Protein AF-0000000085128636 (afdb_homodimer)

Foldseek 3Di:
DDPVPPPLQQDQEQFWKWKFWPFKIKTWHHYNVQKIWIWMQGNVRDIDTDIWRWDWDDPDSFKIWIWTAGPQRWIKTWIGGNVVQKIWIKIKHAACVDPPVRMDIDITMIGMDTD/DDPVPPPLQQDQEQFWKWKFWPFKIKTWHHYNVQKIWIWMQGNVRDIDTDIWRWDWDDPDSFKIWIWTAGPQRWIKTWIGGNVVQKIWIKIKHAACVDPPVRMDIDITMIGMDTD

Structure (mmCIF, N/CA/C/O backbone):
data_AF-0000000085128636-model_v1
#
loop_
_entity.id
_entity.type
_entity.pdbx_description
1 polymer 'MoaF-like domain-containing protein'
#
loop_
_atom_site.group_PDB
_atom_site.id
_atom_site.type_symbol
_atom_site.label_atom_id
_atom_site.label_alt_id
_atom_site.label_comp_id
_atom_site.label_asym_id
_atom_site.label_entity_id
_atom_site.label_seq_id
_atom_site.pdbx_PDB_ins_code
_atom_site.Cartn_x
_atom_site.Cartn_y
_atom_site.Cartn_z
_atom_site.occupancy
_atom_site.B_iso_or_equiv
_atom_site.auth_seq_id
_atom_site.auth_comp_id
_atom_site.auth_asym_id
_atom_site.auth_atom_id
_atom_site.pdbx_PDB_model_num
ATOM 1 N N . MET A 1 1 ? -27.938 22.531 -11.375 1 31.88 1 MET A N 1
ATOM 2 C CA . MET A 1 1 ? -26.656 22.203 -10.758 1 31.88 1 MET A CA 1
ATOM 3 C C . MET A 1 1 ? -26.141 20.844 -11.242 1 31.88 1 MET A C 1
ATOM 5 O O . 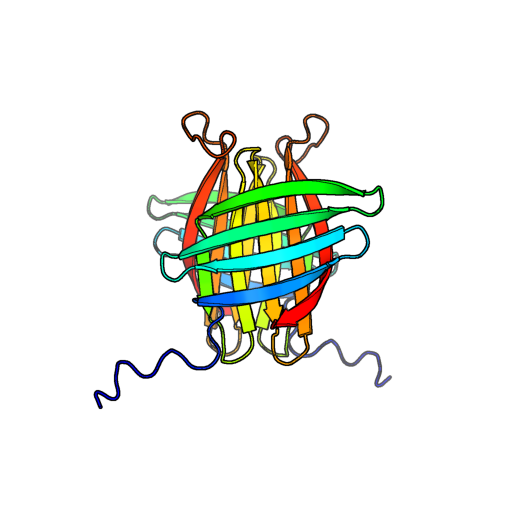MET A 1 1 ? -26.859 19.844 -11.141 1 31.88 1 MET A O 1
ATOM 9 N N . SER A 1 2 ? -25.219 20.812 -12.273 1 36.41 2 SER A N 1
ATOM 10 C CA . SER A 1 2 ? -24.984 19.625 -13.094 1 36.41 2 SER A CA 1
ATOM 11 C C . SER A 1 2 ? -24.703 18.406 -12.234 1 36.41 2 SER A C 1
ATOM 13 O O . SER A 1 2 ? -24.109 18.516 -11.164 1 36.41 2 SER A O 1
ATOM 15 N N . MET A 1 3 ? -25.453 17.312 -12.305 1 39.44 3 MET A N 1
ATOM 16 C CA . MET A 1 3 ? -25.391 16.047 -11.578 1 39.44 3 MET A CA 1
ATOM 17 C C . MET A 1 3 ? -23.969 15.508 -11.562 1 39.44 3 MET A C 1
ATOM 19 O O . MET A 1 3 ? -23.656 14.578 -10.812 1 39.44 3 MET A O 1
ATOM 23 N N . LEU A 1 4 ? -23.25 15.688 -12.641 1 39.41 4 LEU A N 1
ATOM 24 C CA . LEU A 1 4 ? -21.875 15.242 -12.805 1 39.41 4 LEU A CA 1
ATOM 25 C C . LEU A 1 4 ? -20.984 15.781 -11.688 1 39.41 4 LEU A C 1
ATOM 27 O O . LEU A 1 4 ? -20.031 15.125 -11.273 1 39.41 4 LEU A O 1
ATOM 31 N N . SER A 1 5 ? -20.984 17.109 -11.492 1 38 5 SER A N 1
ATOM 32 C CA . SER A 1 5 ? -20.219 17.859 -10.508 1 38 5 SER A CA 1
ATOM 33 C C . SER A 1 5 ? -20.438 17.297 -9.102 1 38 5 SER A C 1
ATOM 35 O O . SER A 1 5 ? -19.953 17.875 -8.125 1 38 5 SER A O 1
ATOM 37 N N . MET A 1 6 ? -21.641 16.656 -8.938 1 40.66 6 MET A N 1
ATOM 38 C CA . MET A 1 6 ? -21.672 16.344 -7.512 1 40.66 6 MET A CA 1
ATOM 39 C C . MET A 1 6 ? -20.375 15.703 -7.059 1 40.66 6 MET A C 1
ATOM 41 O O . MET A 1 6 ? -19.938 14.703 -7.641 1 40.66 6 MET A O 1
ATOM 45 N N . GLN A 1 7 ? -19.344 16.469 -6.633 1 43.78 7 GLN A N 1
ATOM 46 C CA . GLN A 1 7 ? -18.125 16.234 -5.871 1 43.78 7 GLN A CA 1
ATOM 47 C C . GLN A 1 7 ? -18.141 14.883 -5.172 1 43.78 7 GLN A C 1
ATOM 49 O O . GLN A 1 7 ? -19.141 14.523 -4.543 1 43.78 7 GLN A O 1
ATOM 54 N N . TYR A 1 8 ? -17.344 13.898 -5.777 1 52.12 8 TYR A N 1
ATOM 55 C CA . TYR A 1 8 ? -17.109 12.586 -5.195 1 52.12 8 TYR A CA 1
ATOM 56 C C . TYR A 1 8 ? -17.281 12.625 -3.68 1 52.12 8 TYR A C 1
ATOM 58 O O . TYR A 1 8 ? -16.391 13.094 -2.965 1 52.12 8 TYR A O 1
ATOM 66 N N . ALA A 1 9 ? -18.516 12.602 -3.275 1 68.38 9 ALA A N 1
ATOM 67 C CA . ALA A 1 9 ? -18.844 12.43 -1.865 1 68.38 9 ALA A CA 1
ATOM 68 C C . ALA A 1 9 ? -17.953 11.391 -1.206 1 68.38 9 ALA A C 1
ATOM 70 O O . ALA A 1 9 ? -17.531 10.43 -1.849 1 68.38 9 ALA A O 1
ATOM 71 N N . GLY A 1 10 ? -17.281 11.945 -0.306 1 86.62 10 GLY A N 1
ATOM 72 C CA . GLY A 1 10 ? -16.484 11.086 0.556 1 86.62 10 GLY A CA 1
ATOM 73 C C . GLY A 1 10 ? -15.016 11.055 0.183 1 86.62 10 GLY A C 1
ATOM 74 O O . GLY A 1 10 ? -14.25 10.234 0.691 1 86.62 10 GLY A O 1
ATOM 75 N N . THR A 1 11 ? -14.664 11.914 -0.857 1 92.56 11 THR A N 1
ATOM 76 C CA . THR A 1 11 ? -13.266 11.922 -1.256 1 92.56 11 THR A CA 1
ATOM 77 C C . THR A 1 11 ? -12.406 12.586 -0.182 1 92.56 11 THR A C 1
ATOM 79 O O . THR A 1 11 ? -12.898 13.383 0.614 1 92.56 11 THR A O 1
ATOM 82 N N . LEU A 1 12 ? -11.133 12.242 -0.215 1 97.5 12 LEU A N 1
ATOM 83 C CA . LEU A 1 12 ? -10.188 12.914 0.669 1 97.5 12 LEU A CA 1
ATOM 84 C C . LEU A 1 12 ? -9.688 14.211 0.043 1 97.5 12 LEU A C 1
ATOM 86 O O . LEU A 1 12 ? -9.172 15.086 0.744 1 97.5 12 LEU A O 1
ATOM 90 N N . ILE A 1 13 ? -9.766 14.336 -1.306 1 96.88 13 ILE A N 1
ATOM 91 C CA . ILE A 1 13 ? -9.164 15.438 -2.051 1 96.88 13 ILE A CA 1
ATOM 92 C C . ILE A 1 13 ? -9.852 16.75 -1.678 1 96.88 13 ILE A C 1
ATOM 94 O O . ILE A 1 13 ? -11.086 16.828 -1.642 1 96.88 13 ILE A O 1
ATOM 98 N N . GLY A 1 14 ? -9.016 17.719 -1.443 1 96.62 14 GLY A N 1
ATOM 99 C CA . GLY A 1 14 ? -9.531 19.031 -1.054 1 96.62 14 GLY A CA 1
ATOM 100 C C . GLY A 1 14 ? -9.773 19.156 0.439 1 96.62 14 GLY A C 1
ATOM 101 O O . GLY A 1 14 ? -10.234 20.188 0.913 1 96.62 14 GLY A O 1
ATOM 102 N N . ARG A 1 15 ? -9.43 18.094 1.284 1 97.44 15 ARG A N 1
ATOM 103 C CA . ARG A 1 15 ? -9.734 18.078 2.713 1 97.44 15 ARG A CA 1
ATOM 104 C C . ARG A 1 15 ? -8.453 18.047 3.541 1 97.44 15 ARG A C 1
ATOM 106 O O . ARG A 1 15 ? -7.352 17.922 2.992 1 97.44 15 ARG A O 1
ATOM 113 N N . GLU A 1 16 ? -8.648 18.312 4.777 1 98.38 16 GLU A N 1
ATOM 114 C CA . GLU A 1 16 ? -7.574 18.219 5.766 1 98.38 16 GLU A CA 1
ATOM 115 C C . GLU A 1 16 ? -7.906 17.219 6.859 1 98.38 16 GLU A C 1
ATOM 117 O O . GLU A 1 16 ? -9.078 17 7.18 1 98.38 16 GLU A O 1
ATOM 122 N N . ALA A 1 17 ? -6.855 16.641 7.395 1 98.81 17 ALA A N 1
ATOM 123 C CA . ALA A 1 17 ? -7.062 15.633 8.43 1 98.81 17 ALA A CA 1
ATOM 124 C C . ALA A 1 17 ? -5.859 15.555 9.367 1 98.81 17 ALA A C 1
ATOM 126 O O . ALA A 1 17 ? -4.824 16.172 9.109 1 98.81 17 ALA A O 1
ATOM 127 N N . VAL A 1 18 ? -6.082 14.906 10.43 1 98.88 18 VAL A N 1
ATOM 128 C CA . VAL A 1 18 ? -5.031 14.547 11.375 1 98.88 18 VAL A CA 1
ATOM 129 C C . VAL A 1 18 ? -4.961 13.023 11.516 1 98.88 18 VAL A C 1
ATOM 131 O O . VAL A 1 18 ? -5.996 12.359 11.586 1 98.88 18 VAL A O 1
ATOM 134 N N . ILE A 1 19 ? -3.762 12.516 11.484 1 98.94 19 ILE A N 1
ATOM 135 C CA . ILE A 1 19 ? -3.529 11.102 11.742 1 98.94 19 ILE A CA 1
ATOM 136 C C . ILE A 1 19 ? -2.643 10.93 12.969 1 98.94 19 ILE A C 1
ATOM 138 O O . ILE A 1 19 ? -1.525 11.453 13.016 1 98.94 19 ILE A O 1
ATOM 142 N N . ASP A 1 20 ? -3.119 10.227 13.961 1 98.88 20 ASP A N 1
ATOM 143 C CA . ASP A 1 20 ? -2.342 9.883 15.148 1 98.88 20 ASP A CA 1
ATOM 144 C C . ASP A 1 20 ? -1.742 8.484 15.016 1 98.88 20 ASP A C 1
ATOM 146 O O . ASP A 1 20 ? -2.467 7.484 15.039 1 98.88 20 ASP A O 1
ATOM 150 N N . PHE A 1 21 ? -0.452 8.406 14.836 1 98.44 21 PHE A N 1
ATOM 151 C CA . PHE A 1 21 ? 0.268 7.141 14.906 1 98.44 21 PHE A CA 1
ATOM 152 C C . PHE A 1 21 ? 0.816 6.91 16.312 1 98.44 21 PHE A C 1
ATOM 154 O O . PHE A 1 21 ? 0.806 7.816 17.141 1 98.44 21 PHE A O 1
ATOM 161 N N . PRO A 1 22 ? 1.278 5.664 16.609 1 96.75 22 PRO A N 1
ATOM 162 C CA . PRO A 1 22 ? 1.766 5.387 17.953 1 96.75 22 PRO A CA 1
ATOM 163 C C . PRO A 1 22 ? 2.891 6.328 18.375 1 96.75 22 PRO A C 1
ATOM 165 O O . PRO A 1 22 ? 2.918 6.785 19.531 1 96.75 22 PRO A O 1
ATOM 168 N N . ASP A 1 23 ? 3.727 6.758 17.438 1 96.75 23 ASP A N 1
ATOM 169 C CA . ASP A 1 23 ? 4.895 7.531 17.859 1 96.75 23 ASP A CA 1
ATOM 170 C C . ASP A 1 23 ? 4.945 8.875 17.141 1 96.75 23 ASP A C 1
ATOM 172 O O . ASP A 1 23 ? 6.004 9.5 17.047 1 96.75 23 ASP A O 1
ATOM 176 N N . SER A 1 24 ? 3.789 9.273 16.531 1 98.19 24 SER A N 1
ATOM 177 C CA . SER A 1 24 ? 3.805 10.555 15.828 1 98.19 24 SER A CA 1
ATOM 178 C C . SER A 1 24 ? 2.393 11.016 15.492 1 98.19 24 SER A C 1
ATOM 180 O O . SER A 1 24 ? 1.452 10.219 15.492 1 98.19 24 SER A O 1
ATOM 182 N N . LYS A 1 25 ? 2.324 12.297 15.305 1 98.75 25 LYS A N 1
ATOM 183 C CA . LYS A 1 25 ? 1.102 12.938 14.82 1 98.75 25 LYS A CA 1
ATOM 184 C C . LYS A 1 25 ? 1.344 13.664 13.5 1 98.75 25 LYS A C 1
ATOM 186 O O . LYS A 1 25 ? 2.314 14.414 13.375 1 98.75 25 LYS A O 1
ATOM 191 N N . ALA A 1 26 ? 0.437 13.398 12.555 1 98.81 26 ALA A N 1
ATOM 192 C CA . ALA A 1 26 ? 0.559 14.016 11.234 1 98.81 26 ALA A CA 1
ATOM 193 C C . ALA A 1 26 ? -0.653 14.891 10.93 1 98.81 26 ALA A C 1
ATOM 195 O O . ALA A 1 26 ? -1.791 14.414 10.945 1 98.81 26 ALA A O 1
ATOM 196 N N . ASP A 1 27 ? -0.451 16.156 10.656 1 98.88 27 ASP A N 1
ATOM 197 C CA . ASP A 1 27 ? -1.431 17.016 9.984 1 98.88 27 ASP A CA 1
ATOM 198 C C . ASP A 1 27 ? -1.265 16.938 8.469 1 98.88 27 ASP A C 1
ATOM 200 O O . ASP A 1 27 ? -0.169 17.156 7.945 1 98.88 27 ASP A O 1
ATOM 204 N N . VAL A 1 28 ? -2.354 16.609 7.828 1 98.88 28 VAL A N 1
ATOM 205 C CA . VAL A 1 28 ? -2.221 16.391 6.391 1 98.88 28 VAL A CA 1
ATOM 206 C C . VAL A 1 28 ? -3.266 17.219 5.645 1 98.88 28 VAL A C 1
ATOM 208 O O . VAL A 1 28 ? -4.387 17.391 6.129 1 98.88 28 VAL A O 1
ATOM 211 N N . ARG A 1 29 ? -2.891 17.719 4.527 1 98.81 29 ARG A N 1
ATOM 212 C CA . ARG A 1 29 ? -3.773 18.375 3.568 1 98.81 29 ARG A CA 1
ATOM 213 C C . ARG A 1 29 ? -3.674 17.719 2.195 1 98.81 29 ARG A C 1
ATOM 215 O O . ARG A 1 29 ? -2.586 17.625 1.622 1 98.81 29 ARG A O 1
ATOM 222 N N . TYR A 1 30 ? -4.828 17.266 1.763 1 98.56 30 TYR A N 1
ATOM 223 C CA . TYR A 1 30 ? -4.898 16.688 0.422 1 98.56 30 TYR A CA 1
ATOM 224 C C . TYR A 1 30 ? -5.359 17.734 -0.589 1 98.56 30 TYR A C 1
ATOM 226 O O . TYR A 1 30 ? -6.547 18.062 -0.647 1 98.56 30 TYR A O 1
ATOM 234 N N . THR A 1 31 ? -4.477 18.156 -1.476 1 98 31 THR A N 1
ATOM 235 C CA . THR A 1 31 ? -4.777 19.281 -2.34 1 98 31 THR A CA 1
ATOM 236 C C . THR A 1 31 ? -5.57 18.844 -3.564 1 98 31 THR A C 1
ATOM 238 O O . THR A 1 31 ? -5.484 17.672 -3.975 1 98 31 THR A O 1
ATOM 241 N N . PRO A 1 32 ? -6.309 19.734 -4.199 1 95.25 32 PRO A N 1
ATOM 242 C CA . PRO A 1 32 ? -7.043 19.391 -5.422 1 95.25 32 PRO A CA 1
ATOM 243 C C . PRO A 1 32 ? -6.125 18.984 -6.57 1 95.25 32 PRO A C 1
ATOM 245 O O . PRO A 1 32 ? -6.562 18.312 -7.508 1 95.25 32 PRO A O 1
ATOM 248 N N . GLN A 1 33 ? -4.852 19.359 -6.484 1 95.25 33 GLN A N 1
ATOM 249 C CA . GLN A 1 33 ? -3.902 19.078 -7.555 1 95.25 33 GLN A CA 1
ATOM 250 C C . GLN A 1 33 ? -3.258 17.703 -7.363 1 95.25 33 GLN A C 1
ATOM 252 O O . GLN A 1 33 ? -2.41 17.297 -8.164 1 95.25 33 GLN A O 1
ATOM 257 N N . GLY A 1 34 ? -3.666 16.969 -6.309 1 95.12 34 GLY A N 1
ATOM 258 C CA . GLY A 1 34 ? -3.193 15.602 -6.16 1 95.12 34 GLY A CA 1
ATOM 259 C C . GLY A 1 34 ? -1.963 15.484 -5.281 1 95.12 34 GLY A C 1
ATOM 260 O O . GLY A 1 34 ? -1.255 14.477 -5.324 1 95.12 34 GLY A O 1
ATOM 261 N N . GLN A 1 35 ? -1.75 16.562 -4.543 1 98 35 GLN A N 1
ATOM 262 C CA . GLN A 1 35 ? -0.628 16.531 -3.613 1 98 35 GLN A CA 1
ATOM 263 C C . GLN A 1 35 ? -1.109 16.312 -2.18 1 98 35 GLN A C 1
ATOM 265 O O . GLN A 1 35 ? -2.256 16.625 -1.852 1 98 35 GLN A O 1
ATOM 270 N N . MET A 1 36 ? -0.254 15.734 -1.367 1 98.62 36 MET A N 1
ATOM 271 C CA . MET A 1 36 ? -0.426 15.703 0.082 1 98.62 36 MET A CA 1
ATOM 272 C C . MET A 1 36 ? 0.656 16.531 0.775 1 98.62 36 MET A C 1
ATOM 274 O O . MET A 1 36 ? 1.844 16.219 0.661 1 98.62 36 MET A O 1
ATOM 278 N N . VAL A 1 37 ? 0.228 17.578 1.374 1 98.62 37 VAL A N 1
ATOM 279 C CA . VAL A 1 37 ? 1.109 18.375 2.223 1 98.62 37 VAL A CA 1
ATOM 280 C C . VAL A 1 37 ? 0.983 17.922 3.674 1 98.62 37 VAL A C 1
ATOM 282 O O . VAL A 1 37 ? -0.126 17.797 4.199 1 98.62 37 VAL A O 1
ATOM 285 N N . TRP A 1 38 ? 2.123 17.578 4.309 1 98.56 38 TRP A N 1
ATOM 286 C CA . TRP A 1 38 ? 2.018 17.016 5.645 1 98.56 38 TRP A CA 1
ATOM 287 C C . TRP A 1 38 ? 3 17.688 6.602 1 98.56 38 TRP A C 1
ATOM 289 O O . TRP A 1 38 ? 4.031 18.203 6.176 1 98.56 38 TRP A O 1
ATOM 299 N N . HIS A 1 39 ? 2.598 17.75 7.824 1 98.62 39 HIS A N 1
ATOM 300 C CA . HIS A 1 39 ? 3.346 18.203 8.992 1 98.62 39 HIS A CA 1
ATOM 301 C C . HIS A 1 39 ? 3.314 17.156 10.102 1 98.62 39 HIS A C 1
ATOM 303 O O . HIS A 1 39 ? 2.244 16.828 10.617 1 98.62 39 HIS A O 1
ATOM 309 N N . VAL A 1 40 ? 4.496 16.594 10.477 1 98.5 40 VAL A N 1
ATOM 310 C CA . VAL A 1 40 ? 4.555 15.516 11.453 1 98.5 40 VAL A CA 1
ATOM 311 C C . VAL A 1 40 ? 5.348 15.977 12.68 1 98.5 40 VAL A C 1
ATOM 313 O O . VAL A 1 40 ? 6.406 16.594 12.547 1 98.5 40 VAL A O 1
ATOM 316 N N . VAL A 1 41 ? 4.832 15.742 13.812 1 98.75 41 VAL A N 1
ATOM 317 C CA . VAL A 1 41 ? 5.539 15.859 15.086 1 98.75 41 VAL A CA 1
ATOM 318 C C . VAL A 1 41 ? 5.648 14.484 15.742 1 98.75 41 VAL A C 1
ATOM 320 O O . VAL A 1 41 ? 4.637 13.805 15.945 1 98.75 41 VAL A O 1
ATOM 323 N N . ASP A 1 42 ? 6.914 14.023 16.062 1 97.81 42 ASP A N 1
ATOM 324 C CA . ASP A 1 42 ? 7.035 12.703 16.672 1 97.81 42 ASP A CA 1
ATOM 325 C C . ASP A 1 42 ? 7.047 12.805 18.203 1 97.81 42 ASP A C 1
ATOM 327 O O . ASP A 1 42 ? 6.891 13.898 18.766 1 97.81 42 ASP A O 1
ATOM 331 N N . SER A 1 43 ? 7.16 11.641 18.859 1 96.94 43 SER A N 1
ATOM 332 C CA . SER A 1 43 ? 7.027 11.547 20.297 1 96.94 43 SER A CA 1
ATOM 333 C C . SER A 1 43 ? 8.156 12.281 21.016 1 96.94 43 SER A C 1
ATOM 335 O O . SER A 1 43 ? 8.0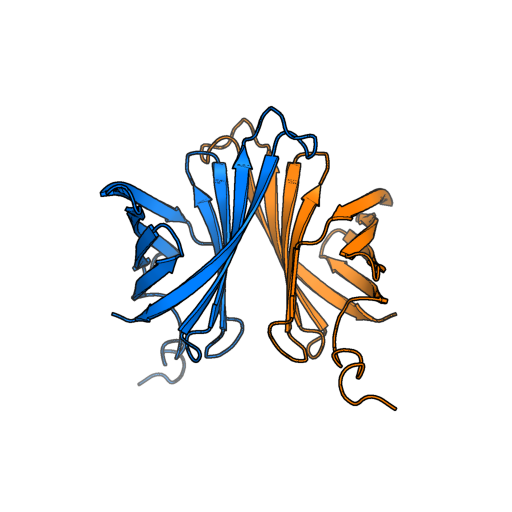39 12.625 22.188 1 96.94 43 SER A O 1
ATOM 337 N N . LEU A 1 44 ? 9.172 12.539 20.328 1 97.5 44 LEU A N 1
ATOM 338 C CA . LEU A 1 44 ? 10.297 13.258 20.891 1 97.5 44 LEU A CA 1
ATOM 339 C C . LEU A 1 44 ? 10.203 14.75 20.578 1 97.5 44 LEU A C 1
ATOM 341 O O . LEU A 1 44 ? 11.094 15.523 20.938 1 97.5 44 LEU A O 1
ATOM 345 N N . GLY A 1 45 ? 9.242 15.164 19.859 1 97.38 45 GLY A N 1
ATOM 346 C CA . GLY A 1 45 ? 9 16.562 19.547 1 97.38 45 GLY A CA 1
ATOM 347 C C . GLY A 1 45 ? 9.68 17 18.266 1 97.38 45 GLY A C 1
ATOM 348 O O . GLY A 1 45 ? 9.664 18.188 17.922 1 97.38 45 GLY A O 1
ATOM 349 N N . HIS A 1 46 ? 10.328 16.078 17.562 1 98 46 HIS A N 1
ATOM 350 C CA . HIS A 1 46 ? 10.93 16.422 16.281 1 98 46 HIS A CA 1
ATOM 351 C C . HIS A 1 46 ? 9.859 16.719 15.234 1 98 46 HIS A C 1
ATOM 353 O O . HIS A 1 46 ? 8.844 16.016 15.164 1 98 46 HIS A O 1
ATOM 359 N N . VAL A 1 47 ? 10.148 17.766 14.492 1 98.12 47 VAL A N 1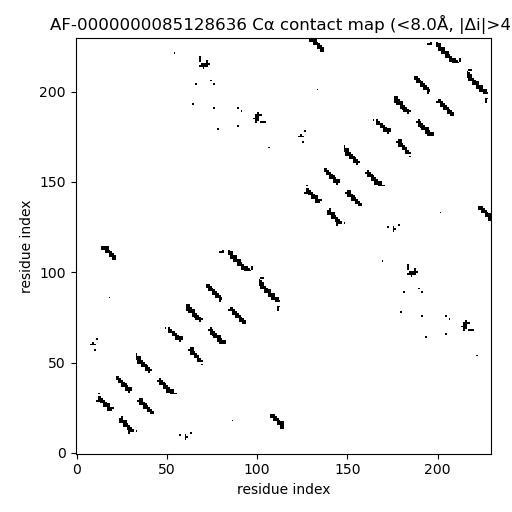
ATOM 360 C CA . VAL A 1 47 ? 9.188 18.219 13.492 1 98.12 47 VAL A CA 1
ATOM 361 C C . VAL A 1 47 ? 9.727 17.938 12.094 1 98.12 47 VAL A C 1
ATOM 363 O O . VAL A 1 47 ? 10.906 18.156 11.82 1 98.12 47 VAL A O 1
ATOM 366 N N . SER A 1 48 ? 8.867 17.422 11.211 1 97.19 48 SER A N 1
ATOM 367 C CA . SER A 1 48 ? 9.172 17.25 9.797 1 97.19 48 SER A CA 1
ATOM 368 C C . SER A 1 48 ? 7.988 17.656 8.922 1 97.19 48 SER A C 1
ATOM 370 O O . SER A 1 48 ? 6.836 17.562 9.352 1 97.19 48 SER A O 1
ATOM 372 N N . ASP A 1 49 ? 8.305 18.172 7.773 1 97.62 49 ASP A N 1
ATOM 373 C CA . ASP A 1 49 ? 7.297 18.562 6.789 1 97.62 49 ASP A CA 1
ATOM 374 C C . ASP A 1 49 ? 7.637 18 5.406 1 97.62 49 ASP A C 1
ATOM 376 O O . ASP A 1 49 ? 8.797 17.688 5.125 1 97.62 49 ASP A O 1
ATOM 380 N N . GLY A 1 50 ? 6.574 17.906 4.617 1 97.12 50 GLY A N 1
ATOM 381 C CA . GLY A 1 50 ? 6.809 17.484 3.244 1 97.12 50 GLY A CA 1
ATOM 382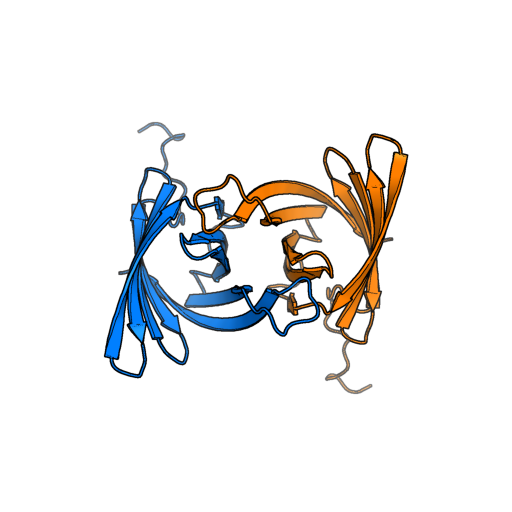 C C . GLY A 1 50 ? 5.605 17.688 2.344 1 97.12 50 GLY A C 1
ATOM 383 O O . GLY A 1 50 ? 4.551 18.141 2.797 1 97.12 50 GLY A O 1
ATOM 384 N N . CYS A 1 51 ? 5.812 17.547 1.13 1 98 51 CYS A N 1
ATOM 385 C CA . CYS A 1 51 ? 4.812 17.578 0.068 1 98 51 CYS A CA 1
ATOM 386 C C . CYS A 1 51 ? 5.086 16.5 -0.967 1 98 51 CYS A C 1
ATOM 388 O O . CYS A 1 51 ? 6.156 16.469 -1.573 1 98 51 CYS A O 1
ATOM 390 N N . GLU A 1 52 ? 4.074 15.648 -1.044 1 97.94 52 GLU A N 1
ATOM 391 C CA . GLU A 1 52 ? 4.285 14.5 -1.912 1 97.94 52 GLU A CA 1
ATOM 392 C C . GLU A 1 52 ? 3.209 14.414 -2.992 1 97.94 52 GLU A C 1
ATOM 394 O O . GLU A 1 52 ? 2.057 14.789 -2.758 1 97.94 52 GLU A O 1
ATOM 399 N N . ARG A 1 53 ? 3.635 13.945 -4.219 1 96.94 53 ARG A N 1
ATOM 400 C CA . ARG A 1 53 ? 2.629 13.508 -5.184 1 96.94 53 ARG A CA 1
ATOM 401 C C . ARG A 1 53 ? 1.925 12.242 -4.703 1 96.94 53 ARG A C 1
ATOM 403 O O . ARG A 1 53 ? 2.578 11.273 -4.312 1 96.94 53 ARG A O 1
ATOM 410 N N . LEU A 1 54 ? 0.625 12.281 -4.773 1 97.75 54 LEU A N 1
ATOM 411 C CA . LEU A 1 54 ? -0.182 11.203 -4.211 1 97.75 54 LEU A CA 1
ATOM 412 C C . LEU A 1 54 ? -0.694 10.281 -5.309 1 97.75 54 LEU A C 1
ATOM 414 O O . LEU A 1 54 ? -1.229 10.742 -6.32 1 97.75 54 LEU A O 1
ATOM 418 N N . SER A 1 55 ? -0.45 9.023 -5.219 1 98.19 55 SER A N 1
ATOM 419 C CA . SER A 1 55 ? -1.277 8.023 -5.887 1 98.19 55 SER A CA 1
ATOM 420 C C . SER A 1 55 ? -2.5 7.668 -5.043 1 98.19 55 SER A C 1
ATOM 422 O O . SER A 1 55 ? -2.373 7.047 -3.986 1 98.19 55 SER A O 1
ATOM 424 N N . TYR A 1 56 ? -3.629 8.094 -5.539 1 98.12 56 TYR A N 1
ATOM 425 C CA . TYR A 1 56 ? -4.84 8.039 -4.727 1 98.12 56 TYR A CA 1
ATOM 426 C C . TYR A 1 56 ? -5.945 7.281 -5.449 1 98.12 56 TYR A C 1
ATOM 428 O O . TYR A 1 56 ? -6.184 7.5 -6.641 1 98.12 56 TYR A O 1
ATOM 436 N N . LEU A 1 57 ? -6.586 6.336 -4.719 1 98.06 57 LEU A N 1
ATOM 437 C CA . LEU A 1 57 ? -7.773 5.641 -5.203 1 98.06 57 LEU A CA 1
ATOM 438 C C . LEU A 1 57 ? -8.852 5.598 -4.129 1 98.06 57 LEU A C 1
ATOM 440 O O . LEU A 1 57 ? -8.617 5.09 -3.029 1 98.06 57 LEU A O 1
ATOM 444 N N . GLN A 1 58 ? -10 6.152 -4.473 1 97.31 58 GLN A N 1
ATOM 445 C CA . GLN A 1 58 ? -11.172 5.945 -3.625 1 97.31 58 GLN A CA 1
ATOM 446 C C . GLN A 1 58 ? -11.781 4.566 -3.857 1 97.31 58 GLN A C 1
ATOM 448 O O . GLN A 1 58 ? -12.406 4.324 -4.895 1 97.31 58 GLN A O 1
ATOM 453 N N . VAL A 1 59 ? -11.641 3.703 -2.902 1 97.31 59 VAL A N 1
ATOM 454 C CA . VAL A 1 59 ? -12.062 2.312 -3.027 1 97.31 59 VAL A CA 1
ATOM 455 C C . VAL A 1 59 ? -13.57 2.207 -2.795 1 97.31 59 VAL A C 1
ATOM 457 O O . VAL A 1 59 ? -14.25 1.43 -3.465 1 97.31 59 VAL A O 1
ATOM 460 N N . SER A 1 60 ? -14.102 2.885 -1.854 1 95.25 60 SER A N 1
ATOM 461 C CA . SER A 1 60 ? -15.516 3.064 -1.546 1 95.25 60 SER A CA 1
ATOM 462 C C . SER A 1 60 ? -15.781 4.449 -0.964 1 95.25 60 SER A C 1
ATOM 464 O O . SER A 1 60 ? -14.891 5.297 -0.932 1 95.25 60 SER A O 1
ATOM 466 N N . ASP A 1 61 ? -16.984 4.648 -0.437 1 94.38 61 ASP A N 1
ATOM 467 C CA . ASP A 1 61 ? -17.344 5.957 0.1 1 94.38 61 ASP A CA 1
ATOM 468 C C . ASP A 1 61 ? -16.469 6.316 1.304 1 94.38 61 ASP A C 1
ATOM 470 O O . ASP A 1 61 ? -16.219 7.492 1.569 1 94.38 61 ASP A O 1
ATOM 474 N N . SER A 1 62 ? -16.016 5.23 2.008 1 96.81 62 SER A N 1
ATOM 475 C CA . SER A 1 62 ? -15.305 5.547 3.246 1 96.81 62 SER A CA 1
ATOM 476 C C . SER A 1 62 ? -13.883 4.992 3.229 1 96.81 62 SER A C 1
ATOM 478 O O . SER A 1 62 ? -13.086 5.285 4.121 1 96.81 62 SER A O 1
ATOM 480 N N . LEU A 1 63 ? -13.547 4.199 2.201 1 98.12 63 LEU A N 1
ATOM 481 C CA . LEU A 1 63 ? -12.25 3.535 2.18 1 98.12 63 LEU A CA 1
ATOM 482 C C . LEU A 1 63 ? -11.375 4.086 1.06 1 98.12 63 LEU A C 1
ATOM 484 O O . LEU A 1 63 ? -11.805 4.164 -0.093 1 98.12 63 LEU A O 1
ATOM 488 N N . HIS A 1 64 ? -10.117 4.457 1.403 1 98.75 64 HIS A N 1
ATOM 489 C CA . HIS A 1 64 ? -9.211 5.145 0.488 1 98.75 64 HIS A CA 1
ATOM 490 C C . HIS A 1 64 ? -7.824 4.508 0.497 1 98.75 64 HIS A C 1
ATOM 492 O O . HIS A 1 64 ? -7.277 4.219 1.563 1 98.75 64 HIS A O 1
ATOM 498 N N . PHE A 1 65 ? -7.312 4.254 -0.668 1 98.88 65 PHE A N 1
ATOM 499 C CA . PHE A 1 65 ? -5.965 3.719 -0.847 1 98.88 65 PHE A CA 1
ATOM 500 C C . PHE A 1 65 ? -5.02 4.797 -1.357 1 98.88 65 PHE A C 1
ATOM 502 O O . PHE A 1 65 ? -5.203 5.324 -2.457 1 98.88 65 PHE A O 1
ATOM 509 N N . LEU A 1 66 ? -4.023 5.152 -0.513 1 98.88 66 LEU A N 1
ATOM 510 C CA . LEU A 1 66 ? -3.076 6.223 -0.809 1 98.88 66 LEU A CA 1
ATOM 511 C C . LEU A 1 66 ? -1.645 5.695 -0.807 1 98.88 66 LEU A C 1
ATOM 513 O O . LEU A 1 66 ? -1.271 4.906 0.061 1 98.88 66 LEU A O 1
ATOM 517 N N . ASN A 1 67 ? -0.845 6.203 -1.699 1 98.94 67 ASN A N 1
ATOM 518 C CA . ASN A 1 67 ? 0.556 5.816 -1.822 1 98.94 67 ASN A CA 1
ATOM 519 C C . ASN A 1 67 ? 1.428 6.992 -2.248 1 98.94 67 ASN A C 1
ATOM 521 O O . ASN A 1 67 ? 1.023 7.797 -3.09 1 98.94 67 ASN A O 1
ATOM 525 N N . TRP A 1 68 ? 2.641 7.094 -1.676 1 98.62 68 TRP A N 1
ATOM 526 C CA . TRP A 1 68 ? 3.59 8.102 -2.135 1 98.62 68 TRP A CA 1
ATOM 527 C C . TRP A 1 68 ? 5.02 7.699 -1.79 1 98.62 68 TRP A C 1
ATOM 529 O O . TRP A 1 68 ? 5.238 6.785 -0.992 1 98.62 68 TRP A O 1
ATOM 539 N N . ILE A 1 69 ? 5.953 8.32 -2.484 1 98.31 69 ILE A N 1
ATOM 540 C CA . ILE A 1 69 ? 7.375 8.219 -2.184 1 98.31 69 ILE A CA 1
ATOM 541 C C . ILE A 1 69 ? 7.922 9.586 -1.793 1 98.31 69 ILE A C 1
ATOM 543 O O . ILE A 1 69 ? 7.711 10.57 -2.504 1 98.31 69 ILE A O 1
ATOM 547 N N . GLU A 1 70 ? 8.547 9.633 -0.673 1 97.19 70 GLU A N 1
ATOM 548 C CA . GLU A 1 70 ? 9.188 10.867 -0.228 1 97.19 70 GLU A CA 1
ATOM 549 C C . GLU A 1 70 ? 10.555 11.055 -0.889 1 97.19 70 GLU A C 1
ATOM 551 O O . GLU A 1 70 ? 11.086 10.125 -1.489 1 97.19 70 GLU A O 1
ATOM 556 N N . LYS A 1 71 ? 11.125 12.242 -0.703 1 94.5 71 LYS A N 1
ATOM 557 C CA . LYS A 1 71 ? 12.414 12.562 -1.312 1 94.5 71 LYS A CA 1
ATOM 558 C C . LYS A 1 71 ? 13.508 11.633 -0.803 1 94.5 71 LYS A C 1
ATOM 560 O O . LYS A 1 71 ? 14.477 11.352 -1.516 1 94.5 71 LYS A O 1
ATOM 565 N N . THR A 1 72 ? 13.352 11.094 0.341 1 94.19 72 THR A N 1
ATOM 566 C CA . THR A 1 72 ? 14.336 10.219 0.96 1 94.19 72 THR A CA 1
ATOM 567 C C . THR A 1 72 ? 14.211 8.789 0.427 1 94.19 72 THR A C 1
ATOM 569 O O . THR A 1 72 ? 15.023 7.926 0.75 1 94.19 72 THR A O 1
ATOM 572 N N . GLY A 1 73 ? 13.195 8.531 -0.304 1 96.62 73 GLY A N 1
ATOM 573 C CA . GLY A 1 73 ? 12.891 7.176 -0.736 1 96.62 73 GLY A CA 1
ATOM 574 C C . GLY A 1 73 ? 11.938 6.449 0.199 1 96.62 73 GLY A C 1
ATOM 575 O O . GLY A 1 73 ? 11.5 5.336 -0.095 1 96.62 73 GLY A O 1
ATOM 576 N N . PHE A 1 74 ? 11.688 7.094 1.351 1 97.44 74 PHE A N 1
ATOM 577 C CA . PHE A 1 74 ? 10.664 6.555 2.244 1 97.44 74 PHE A CA 1
ATOM 578 C C . PHE A 1 74 ? 9.328 6.418 1.524 1 97.44 74 PHE A C 1
ATOM 580 O O . PHE A 1 74 ? 8.828 7.387 0.948 1 97.44 74 PHE A O 1
ATOM 587 N N . THR A 1 75 ? 8.828 5.188 1.484 1 98.44 75 THR A N 1
ATOM 588 C CA . THR A 1 75 ? 7.617 4.906 0.72 1 98.44 75 THR A CA 1
ATOM 589 C C . THR A 1 75 ? 6.465 4.523 1.647 1 98.44 75 THR A C 1
ATOM 591 O O . THR A 1 75 ? 6.633 3.686 2.537 1 98.44 75 THR A O 1
ATOM 594 N N . VAL A 1 76 ? 5.316 5.172 1.439 1 98.75 76 VAL A N 1
ATOM 595 C CA . VAL A 1 76 ? 4.148 4.906 2.273 1 98.75 76 VAL A CA 1
ATOM 596 C C . VAL A 1 76 ? 3 4.387 1.409 1 98.75 76 VAL A C 1
ATOM 598 O O . VAL A 1 76 ? 2.701 4.957 0.357 1 98.75 76 VAL A O 1
ATOM 601 N N . SER A 1 77 ? 2.449 3.283 1.754 1 98.94 77 SER A N 1
ATOM 602 C CA . SER A 1 77 ? 1.154 2.807 1.28 1 98.94 77 SER A CA 1
ATOM 603 C C . SER A 1 77 ? 0.164 2.662 2.432 1 98.94 77 SER A C 1
ATOM 605 O O . SER A 1 77 ? 0.48 2.055 3.457 1 98.94 77 SER A O 1
ATOM 607 N N . GLN A 1 78 ? -1.038 3.23 2.291 1 98.94 78 GLN A N 1
ATOM 608 C CA . GLN A 1 78 ? -1.946 3.104 3.426 1 98.94 78 GLN A CA 1
ATOM 609 C C . GLN A 1 78 ? -3.4 3.053 2.965 1 98.94 78 GLN A C 1
ATOM 611 O O . GLN A 1 78 ? -3.738 3.578 1.901 1 98.94 78 GLN A O 1
ATOM 616 N N . VAL A 1 79 ? -4.195 2.432 3.719 1 98.94 79 VAL A N 1
ATOM 617 C CA . VAL A 1 79 ? -5.648 2.414 3.588 1 98.94 79 VAL A CA 1
ATOM 618 C C . VAL A 1 79 ? -6.277 3.199 4.734 1 98.94 79 VAL A C 1
ATOM 620 O O . VAL A 1 79 ? -5.988 2.941 5.906 1 98.94 79 VAL A O 1
ATOM 623 N N . ILE A 1 80 ? -7.031 4.207 4.363 1 98.88 80 ILE A N 1
ATOM 624 C CA . ILE A 1 80 ? -7.766 5.008 5.336 1 98.88 80 ILE A CA 1
ATOM 625 C C . ILE A 1 80 ? -9.25 4.648 5.281 1 98.88 80 ILE A C 1
ATOM 627 O O . ILE A 1 80 ? -9.852 4.633 4.207 1 98.88 80 ILE A O 1
ATOM 631 N N . ASP A 1 81 ? -9.836 4.289 6.387 1 98.56 81 ASP A N 1
ATOM 632 C CA . ASP A 1 81 ? -11.281 4.156 6.559 1 98.56 81 ASP A CA 1
ATOM 633 C C . ASP A 1 81 ? -11.852 5.355 7.305 1 98.56 81 ASP A C 1
ATOM 635 O O . ASP A 1 81 ? -11.727 5.453 8.531 1 98.56 81 ASP A O 1
ATOM 639 N N . THR A 1 82 ? -12.469 6.254 6.566 1 98.25 82 THR A N 1
ATOM 640 C CA . THR A 1 82 ? -12.93 7.492 7.18 1 98.25 82 THR A CA 1
ATOM 641 C C . THR A 1 82 ? -14.164 7.238 8.047 1 98.25 82 THR A C 1
ATOM 643 O O . THR A 1 82 ? -14.461 8.023 8.953 1 98.25 82 THR A O 1
ATOM 646 N N . ALA A 1 83 ? -14.898 6.176 7.789 1 97.19 83 ALA A N 1
ATOM 647 C CA . ALA A 1 83 ? -16.047 5.836 8.625 1 97.19 83 ALA A CA 1
ATOM 648 C C . ALA A 1 83 ? -15.602 5.312 9.984 1 97.19 83 ALA A C 1
ATOM 650 O O . ALA A 1 83 ? -16.203 5.648 11.016 1 97.19 83 ALA A O 1
ATOM 651 N N . GLN A 1 84 ? -14.57 4.543 10.016 1 97.88 84 GLN A N 1
ATOM 652 C CA . GLN A 1 84 ? -14.086 3.957 11.258 1 97.88 84 GLN A CA 1
ATOM 653 C C . GLN A 1 84 ? -13.016 4.84 11.898 1 97.88 84 GLN A C 1
ATOM 655 O O . GLN A 1 84 ? -12.656 4.645 13.062 1 97.88 84 GLN A O 1
ATOM 660 N N . GLY A 1 85 ? -12.492 5.781 11.156 1 98.56 85 GLY A N 1
ATOM 661 C CA . GLY A 1 85 ? -11.43 6.645 11.641 1 98.56 85 GLY A CA 1
ATOM 662 C C . GLY A 1 85 ? -10.117 5.914 11.844 1 98.56 85 GLY A C 1
ATOM 663 O O . GLY A 1 85 ? -9.445 6.102 12.867 1 98.56 85 GLY A O 1
ATOM 664 N N . THR A 1 86 ? -9.781 5.012 10.883 1 98.81 86 THR A N 1
ATOM 665 C CA . THR A 1 86 ? -8.57 4.223 11.07 1 98.81 86 THR A CA 1
ATOM 666 C C . THR A 1 86 ? -7.648 4.359 9.859 1 98.81 86 THR A C 1
ATOM 668 O O . THR A 1 86 ? -8.109 4.633 8.75 1 98.81 86 THR A O 1
ATOM 671 N N . VAL A 1 87 ? -6.367 4.246 10.078 1 98.88 87 VAL A N 1
ATOM 672 C CA . VAL A 1 87 ? -5.336 4.16 9.047 1 98.88 87 VAL A CA 1
ATOM 673 C C . VAL A 1 87 ? -4.504 2.896 9.258 1 98.88 87 VAL A C 1
ATOM 675 O O . VAL A 1 87 ? -4.066 2.609 10.367 1 98.88 87 VAL A O 1
ATOM 678 N N . GLN A 1 88 ? -4.363 2.076 8.266 1 98.75 88 GLN A N 1
ATOM 679 C CA . GLN A 1 88 ? -3.414 0.971 8.18 1 98.75 88 GLN A CA 1
ATOM 680 C C . GLN A 1 88 ? -2.312 1.269 7.168 1 98.75 88 GLN A C 1
ATOM 682 O O . GLN A 1 88 ? -2.58 1.381 5.973 1 98.75 88 GLN A O 1
ATOM 687 N N . ALA A 1 89 ? -1.083 1.396 7.664 1 98.88 89 ALA A N 1
ATOM 688 C CA . ALA A 1 89 ? -0.025 1.889 6.785 1 98.88 89 ALA A CA 1
ATOM 689 C C . ALA A 1 89 ? 1.131 0.896 6.707 1 98.88 89 ALA A C 1
ATOM 691 O O . ALA A 1 89 ? 1.507 0.291 7.715 1 98.88 89 ALA A O 1
ATOM 692 N N . PHE A 1 90 ? 1.652 0.683 5.531 1 98.94 90 PHE A N 1
ATOM 693 C CA . PHE A 1 90 ? 2.891 -0.034 5.25 1 98.94 90 PHE A CA 1
ATOM 694 C C . PHE A 1 90 ? 3.992 0.931 4.828 1 98.94 90 PHE A C 1
ATOM 696 O O . PHE A 1 90 ? 3.871 1.609 3.805 1 98.94 90 PHE A O 1
ATOM 703 N N . TRP A 1 91 ? 4.996 1.024 5.676 1 98.62 91 TRP A N 1
ATOM 704 C CA . TRP A 1 91 ? 6.16 1.854 5.387 1 98.62 91 TRP A CA 1
ATOM 705 C C . TRP A 1 91 ? 7.328 1.003 4.906 1 98.62 91 TRP A C 1
ATOM 707 O O . TRP A 1 91 ? 7.57 -0.085 5.434 1 98.62 91 TRP A O 1
ATOM 717 N N . SER A 1 92 ? 7.988 1.481 3.943 1 98.38 92 SER A N 1
ATOM 718 C CA . SER A 1 92 ? 9.242 0.873 3.51 1 98.38 92 SER A CA 1
ATOM 719 C C . SER A 1 92 ? 10.336 1.924 3.326 1 98.38 92 SER A C 1
ATOM 721 O O . SER A 1 92 ? 10.055 3.043 2.889 1 98.38 92 SER A O 1
ATOM 723 N N . PHE A 1 93 ? 11.57 1.545 3.66 1 97.94 93 PHE A N 1
ATOM 724 C CA . PHE A 1 93 ? 12.656 2.52 3.689 1 97.94 93 PHE A CA 1
ATOM 725 C C . PHE A 1 93 ? 14 1.838 3.48 1 97.94 93 PHE A C 1
ATOM 727 O O . PHE A 1 93 ? 14.117 0.621 3.645 1 97.94 93 PHE A O 1
ATOM 734 N N . ALA A 1 94 ? 14.977 2.686 3.102 1 96.62 94 ALA A N 1
ATOM 735 C CA . ALA A 1 94 ? 16.312 2.174 2.84 1 96.62 94 ALA A CA 1
ATOM 736 C C . ALA A 1 94 ? 16.953 1.61 4.109 1 96.62 94 ALA A C 1
ATOM 738 O O . ALA A 1 94 ? 16.875 2.232 5.172 1 96.62 94 ALA A O 1
ATOM 739 N N . ASP A 1 95 ? 17.438 0.436 3.975 1 97.25 95 ASP A N 1
ATOM 740 C CA . ASP A 1 95 ? 18.141 -0.277 5.035 1 97.25 95 ASP A CA 1
ATOM 741 C C . ASP A 1 95 ? 19.281 -1.126 4.469 1 97.25 95 ASP A C 1
ATOM 743 O O . ASP A 1 95 ? 19.078 -2.283 4.098 1 97.25 95 ASP A O 1
ATOM 747 N N . PRO A 1 96 ? 20.516 -0.598 4.508 1 93.62 96 PRO A N 1
ATOM 748 C CA . PRO A 1 96 ? 21.625 -1.308 3.881 1 93.62 96 PRO A CA 1
ATOM 749 C C . PRO A 1 96 ? 21.875 -2.68 4.504 1 93.62 96 PRO A C 1
ATOM 751 O O . PRO A 1 96 ? 22.453 -3.561 3.857 1 93.62 96 PRO A O 1
ATOM 754 N N . ALA A 1 97 ? 21.484 -2.951 5.664 1 94.25 97 ALA A N 1
ATOM 755 C CA . ALA A 1 97 ? 21.766 -4.195 6.375 1 94.25 97 ALA A CA 1
ATOM 756 C C . ALA A 1 97 ? 20.734 -5.266 6.043 1 94.25 97 ALA A C 1
ATOM 758 O O . ALA A 1 97 ? 20.922 -6.441 6.363 1 94.25 97 ALA A O 1
ATOM 759 N N . SER A 1 98 ? 19.641 -4.848 5.359 1 94 98 SER A N 1
ATOM 760 C CA . SER A 1 98 ? 18.531 -5.777 5.113 1 94 98 SER A CA 1
ATOM 761 C C . SER A 1 98 ? 18.828 -6.676 3.918 1 94 98 SER A C 1
ATOM 763 O O . SER A 1 98 ? 19.406 -6.23 2.926 1 94 98 SER A O 1
ATOM 765 N N . GLU A 1 99 ? 18.344 -7.91 3.963 1 86.94 99 GLU A N 1
ATOM 766 C CA . GLU A 1 99 ? 18.484 -8.859 2.867 1 86.94 99 GLU A CA 1
ATOM 767 C C . GLU A 1 99 ? 17.406 -8.656 1.812 1 86.94 99 GLU A C 1
ATOM 769 O O . GLU A 1 99 ? 17.469 -9.242 0.729 1 86.94 99 GLU A O 1
ATOM 774 N N . GLY A 1 100 ? 16.406 -7.871 2.043 1 87.75 100 GLY A N 1
ATOM 775 C CA . GLY A 1 100 ? 15.312 -7.566 1.125 1 87.75 100 GLY A CA 1
ATOM 776 C C . GLY A 1 100 ? 15.641 -6.43 0.175 1 87.75 100 GLY A C 1
ATOM 777 O O . GLY A 1 100 ? 14.883 -5.457 0.079 1 87.75 100 GLY A O 1
ATOM 778 N N . GLY A 1 101 ? 16.906 -6.555 -0.494 1 91.75 101 GLY A N 1
ATOM 779 C CA . GLY A 1 101 ? 17.297 -5.527 -1.442 1 91.75 101 GLY A CA 1
ATOM 780 C C . GLY A 1 101 ? 17.641 -4.203 -0.781 1 91.75 101 GLY A C 1
ATOM 781 O O . GLY A 1 101 ? 17.359 -3.139 -1.341 1 91.75 101 GLY A O 1
ATOM 782 N N . HIS A 1 102 ? 18.031 -4.293 0.371 1 94.94 102 HIS A N 1
ATOM 783 C CA . HIS A 1 102 ? 18.453 -3.117 1.132 1 94.94 102 HIS A CA 1
ATOM 784 C C . HIS A 1 102 ? 17.25 -2.24 1.479 1 94.94 102 HIS A C 1
ATOM 786 O O . HIS A 1 102 ? 17.328 -1.013 1.406 1 94.94 102 HIS A O 1
ATOM 792 N N . ARG A 1 103 ? 16.172 -2.91 1.638 1 97.5 103 ARG A N 1
ATOM 793 C CA . ARG A 1 103 ? 14.984 -2.238 2.141 1 97.5 103 ARG A CA 1
ATOM 794 C C . ARG A 1 103 ? 14.406 -2.977 3.34 1 97.5 103 ARG A C 1
ATOM 796 O O . ARG A 1 103 ? 14.422 -4.207 3.385 1 97.5 103 ARG A O 1
ATOM 803 N N . SER A 1 104 ? 13.859 -2.221 4.281 1 97.62 104 SER A N 1
ATOM 804 C CA . SER A 1 104 ? 13.086 -2.744 5.398 1 97.62 104 SER A CA 1
ATOM 805 C C . SER A 1 104 ? 11.68 -2.148 5.426 1 97.62 104 SER A C 1
ATOM 807 O O . SER A 1 104 ? 11.383 -1.223 4.672 1 97.62 104 SER A O 1
ATOM 809 N N . SER A 1 105 ? 10.789 -2.787 6.25 1 97.88 105 SER A N 1
ATOM 810 C CA . SER A 1 105 ? 9.406 -2.311 6.293 1 97.88 105 SER A CA 1
ATOM 811 C C . SER A 1 105 ? 8.852 -2.369 7.711 1 97.88 105 SER A C 1
ATOM 813 O O . SER A 1 105 ? 9.438 -3 8.594 1 97.88 105 SER A O 1
ATOM 815 N N . MET A 1 106 ? 7.777 -1.632 7.883 1 96.94 106 MET A N 1
ATOM 816 C CA . MET A 1 106 ? 6.969 -1.628 9.102 1 96.94 106 MET A CA 1
ATOM 817 C C . MET A 1 106 ? 5.492 -1.43 8.773 1 96.94 106 MET A C 1
ATOM 819 O O . MET A 1 106 ? 5.148 -0.667 7.867 1 96.94 106 MET A O 1
ATOM 823 N N . PHE A 1 107 ? 4.73 -2.199 9.469 1 98.19 107 PHE A N 1
ATOM 824 C CA . PHE A 1 107 ? 3.291 -1.98 9.406 1 98.19 107 PHE A CA 1
ATOM 825 C C . PHE A 1 107 ? 2.803 -1.233 10.641 1 98.19 107 PHE A C 1
ATOM 827 O O . PHE A 1 107 ? 3.102 -1.629 11.766 1 98.19 107 PHE A O 1
ATOM 834 N N . VAL A 1 108 ? 2.059 -0.115 10.43 1 97.88 108 VAL A N 1
ATOM 835 C CA . VAL A 1 108 ? 1.649 0.729 11.547 1 97.88 108 VAL A CA 1
ATOM 836 C C . VAL A 1 108 ? 0.158 1.038 11.438 1 97.88 108 VAL A C 1
ATOM 838 O O . VAL A 1 108 ? -0.386 1.134 10.336 1 97.88 108 VAL A O 1
ATOM 841 N N . GLU A 1 109 ? -0.449 1.155 12.555 1 98.38 109 GLU A N 1
ATOM 842 C CA . GLU A 1 109 ? -1.85 1.559 12.641 1 98.38 109 GLU A CA 1
ATOM 843 C C . GLU A 1 109 ? -1.986 2.941 13.273 1 98.38 109 GLU A C 1
ATOM 845 O O . GLU A 1 109 ? -1.195 3.314 14.141 1 98.38 109 GLU A O 1
ATOM 850 N N . GLY A 1 110 ? -2.947 3.709 12.742 1 98.75 110 GLY A N 1
ATOM 851 C CA . GLY A 1 110 ? -3.211 5.023 13.305 1 98.75 110 GLY A CA 1
ATOM 852 C C . GLY A 1 110 ? -4.688 5.359 13.359 1 98.75 110 GLY A C 1
ATOM 853 O O . GLY A 1 110 ? -5.527 4.582 12.906 1 98.75 110 GLY A O 1
ATOM 854 N N . ARG A 1 111 ? -4.965 6.492 14.031 1 98.88 111 ARG A N 1
ATOM 855 C CA . ARG A 1 111 ? -6.309 7.059 14.078 1 98.88 111 ARG A CA 1
ATOM 856 C C . ARG A 1 111 ? -6.434 8.258 13.148 1 98.88 111 ARG A C 1
ATOM 858 O O . ARG A 1 111 ? -5.555 9.125 13.125 1 98.88 111 ARG A O 1
ATOM 865 N N . PHE A 1 112 ? -7.488 8.25 12.43 1 98.88 112 PHE A N 1
ATOM 866 C CA . PHE A 1 112 ? -7.738 9.281 11.43 1 98.88 112 PHE A CA 1
ATOM 867 C C . PHE A 1 112 ? -8.93 10.141 11.812 1 98.88 112 PHE A C 1
ATOM 869 O O . PHE A 1 112 ? -9.984 9.617 12.195 1 98.88 112 PHE A O 1
ATOM 876 N N . ARG A 1 113 ? -8.844 11.484 11.625 1 98.5 113 ARG A N 1
ATOM 877 C CA . ARG A 1 113 ? -9.953 12.414 11.82 1 98.5 113 ARG A CA 1
ATOM 878 C C . ARG A 1 113 ? -9.852 13.594 10.859 1 98.5 113 ARG A C 1
ATOM 880 O O . ARG A 1 113 ? -8.789 14.195 10.711 1 98.5 113 ARG A O 1
ATOM 887 N N . PHE A 1 114 ? -11.023 13.883 10.258 1 97.06 114 PHE A N 1
ATOM 888 C CA . PHE A 1 114 ? -11.062 15.117 9.477 1 97.06 114 PHE A CA 1
ATOM 889 C C . PHE A 1 114 ? -10.969 16.344 10.375 1 97.06 114 PHE A C 1
ATOM 891 O O . PHE A 1 114 ? -11.398 16.297 11.531 1 97.06 114 PHE A O 1
ATOM 898 N N . ARG A 1 115 ? -10.375 17.344 9.781 1 94.12 115 ARG A N 1
ATOM 899 C CA . ARG A 1 115 ? -10.422 18.625 10.484 1 94.12 115 ARG A CA 1
ATOM 900 C C . ARG A 1 115 ? -11.711 19.375 10.18 1 94.12 115 ARG A C 1
ATOM 902 O O . ARG A 1 115 ? -12.297 19.203 9.109 1 94.12 115 ARG A O 1
ATOM 909 N N . MET B 1 1 ? -17.594 -27.984 18.078 1 31.28 1 MET B N 1
ATOM 910 C CA . MET B 1 1 ? -16.656 -27.469 17.078 1 31.28 1 MET B CA 1
ATOM 911 C C . MET B 1 1 ? -16.344 -26 17.328 1 31.28 1 MET B C 1
ATOM 913 O O . MET B 1 1 ? -17.25 -25.172 17.406 1 31.28 1 MET B O 1
ATOM 917 N N . SER B 1 2 ? -15.18 -25.656 18.016 1 36.16 2 SER B N 1
ATOM 918 C CA . SER B 1 2 ? -14.977 -24.375 18.703 1 36.16 2 SER B CA 1
ATOM 919 C C . SER B 1 2 ? -15.25 -23.203 17.766 1 36.16 2 SER B C 1
ATOM 921 O O . SER B 1 2 ? -14.938 -23.25 16.578 1 36.16 2 SER B O 1
ATOM 923 N N . MET B 1 3 ? -16.172 -22.312 18 1 38.53 3 MET B N 1
ATOM 924 C CA . MET B 1 3 ? -16.609 -21.125 17.281 1 38.53 3 MET B CA 1
ATOM 925 C C . MET B 1 3 ? -15.422 -20.266 16.859 1 38.53 3 MET B C 1
ATOM 927 O O . MET B 1 3 ? -15.57 -19.312 16.094 1 38.53 3 MET B O 1
ATOM 931 N N . LEU B 1 4 ? -14.391 -20.219 17.641 1 39.84 4 LEU B N 1
ATOM 932 C CA . LEU B 1 4 ? -13.172 -19.438 17.422 1 39.84 4 LEU B CA 1
ATOM 933 C C . LEU B 1 4 ? -12.539 -19.812 16.078 1 39.84 4 LEU B C 1
ATOM 935 O O . LEU B 1 4 ? -11.922 -18.969 15.43 1 39.84 4 LEU B O 1
ATOM 939 N N . SER B 1 5 ? -12.25 -21.078 15.883 1 38.91 5 SER B N 1
ATOM 940 C CA . SER B 1 5 ? -11.586 -21.625 14.703 1 38.91 5 SER B CA 1
ATOM 941 C C . SER B 1 5 ? -12.312 -21.234 13.43 1 38.91 5 SER B C 1
ATOM 943 O O . SER B 1 5 ? -12.031 -21.766 12.352 1 38.91 5 SER B O 1
ATOM 945 N N . MET B 1 6 ? -13.609 -20.797 13.609 1 40.62 6 MET B N 1
ATOM 946 C CA . MET B 1 6 ? -14.156 -20.594 12.266 1 40.62 6 MET B CA 1
ATOM 947 C C . MET B 1 6 ? -13.211 -19.75 11.422 1 40.62 6 MET B C 1
ATOM 949 O O . MET B 1 6 ? -12.734 -18.703 11.867 1 40.62 6 MET B O 1
ATOM 953 N N . GLN B 1 7 ? -12.297 -20.328 10.609 1 44.56 7 GLN B N 1
ATOM 954 C CA . GLN B 1 7 ? -11.516 -19.875 9.469 1 44.56 7 GLN B CA 1
ATOM 955 C C . GLN B 1 7 ? -12.078 -18.562 8.906 1 44.56 7 GLN B C 1
ATOM 957 O O . GLN B 1 7 ? -13.281 -18.453 8.68 1 44.56 7 GLN B O 1
ATOM 962 N N . TYR B 1 8 ? -11.531 -17.406 9.445 1 52.59 8 TYR B N 1
ATOM 963 C CA . TYR B 1 8 ? -11.883 -16.094 8.891 1 52.59 8 TYR B CA 1
ATOM 964 C C . TYR B 1 8 ? -12.43 -16.234 7.477 1 52.59 8 TYR B C 1
ATOM 966 O O . TYR B 1 8 ? -11.672 -16.516 6.539 1 52.59 8 TYR B O 1
ATOM 974 N N . ALA B 1 9 ? -13.672 -16.516 7.398 1 68.88 9 ALA B N 1
ATOM 975 C CA . ALA B 1 9 ? -14.391 -16.484 6.125 1 68.88 9 ALA B CA 1
ATOM 976 C C . ALA B 1 9 ? -13.945 -15.305 5.27 1 68.88 9 ALA B C 1
ATOM 978 O O . ALA B 1 9 ? -13.602 -14.242 5.793 1 68.88 9 ALA B O 1
ATOM 979 N N . GLY B 1 10 ? -13.43 -15.695 4.207 1 86.38 10 GLY B N 1
ATOM 980 C CA . GLY B 1 10 ? -13.102 -14.711 3.184 1 86.38 10 GLY B CA 1
ATOM 981 C C . GLY B 1 10 ? -11.625 -14.352 3.154 1 86.38 10 GLY B C 1
ATOM 982 O O . GLY B 1 10 ? -11.219 -13.422 2.461 1 86.38 10 GLY B O 1
ATOM 983 N N . THR B 1 11 ? -10.844 -15.055 4.043 1 92.56 11 THR B N 1
ATOM 984 C CA . THR B 1 11 ? -9.414 -14.75 4.059 1 92.56 11 THR B CA 1
ATOM 985 C C . THR B 1 11 ? -8.75 -15.234 2.773 1 92.56 11 THR B C 1
ATOM 987 O O . THR B 1 11 ? -9.242 -16.156 2.119 1 92.56 11 THR B O 1
ATOM 990 N N . LEU B 1 12 ? -7.629 -14.617 2.475 1 97.44 12 LEU B N 1
ATOM 991 C CA . LEU B 1 12 ? -6.828 -15.086 1.348 1 97.44 12 LEU B CA 1
ATOM 992 C C . LEU B 1 12 ? -5.895 -16.219 1.774 1 97.44 12 LEU B C 1
ATOM 994 O O . LEU B 1 12 ? -5.406 -16.969 0.935 1 97.44 12 LEU B O 1
ATOM 998 N N . ILE B 1 13 ? -5.586 -16.297 3.102 1 96.81 13 ILE B N 1
ATOM 999 C CA . ILE B 1 13 ? -4.578 -17.219 3.623 1 96.81 13 ILE B CA 1
ATOM 1000 C C . ILE B 1 13 ? -5.023 -18.656 3.404 1 96.81 13 ILE B C 1
ATOM 1002 O O . ILE B 1 13 ? -6.172 -19.016 3.695 1 96.81 13 ILE B O 1
ATOM 1006 N N . GLY B 1 14 ? -4.098 -19.422 2.922 1 96.5 14 GLY B N 1
ATOM 1007 C CA . GLY B 1 14 ? -4.387 -20.812 2.641 1 96.5 14 GLY B CA 1
ATOM 1008 C C . GLY B 1 14 ? -4.98 -21.047 1.263 1 96.5 14 GLY B C 1
ATOM 1009 O O . GLY B 1 14 ? -5.316 -22.172 0.899 1 96.5 14 GLY B O 1
ATOM 1010 N N . ARG B 1 15 ? -5.105 -19.953 0.385 1 97.38 15 ARG B N 1
ATOM 1011 C CA . ARG B 1 15 ? -5.766 -20.062 -0.912 1 97.38 15 ARG B CA 1
ATOM 1012 C C . ARG B 1 15 ? -4.789 -19.766 -2.047 1 97.38 15 ARG B C 1
ATOM 1014 O O . ARG B 1 15 ? -3.643 -19.375 -1.804 1 97.38 15 ARG B O 1
ATOM 1021 N N . GLU B 1 16 ? -5.25 -20.094 -3.201 1 98.31 16 GLU B N 1
ATOM 1022 C CA . GLU B 1 16 ? -4.523 -19.812 -4.434 1 98.31 16 GLU B CA 1
ATOM 1023 C C . GLU B 1 16 ? -5.352 -18.938 -5.371 1 98.31 16 GLU B C 1
ATOM 1025 O O . GLU B 1 16 ? -6.582 -19 -5.367 1 98.31 16 GLU B O 1
ATOM 1030 N N . ALA B 1 17 ? -4.629 -18.156 -6.145 1 98.81 17 ALA B N 1
ATOM 1031 C CA . ALA B 1 17 ? -5.324 -17.25 -7.055 1 98.81 17 ALA B CA 1
ATOM 1032 C C . ALA B 1 17 ? -4.461 -16.922 -8.273 1 98.81 17 ALA B C 1
ATOM 1034 O O . ALA B 1 17 ? -3.283 -17.281 -8.32 1 98.81 17 ALA B O 1
ATOM 1035 N N . VAL B 1 18 ? -5.09 -16.375 -9.211 1 98.88 18 VAL 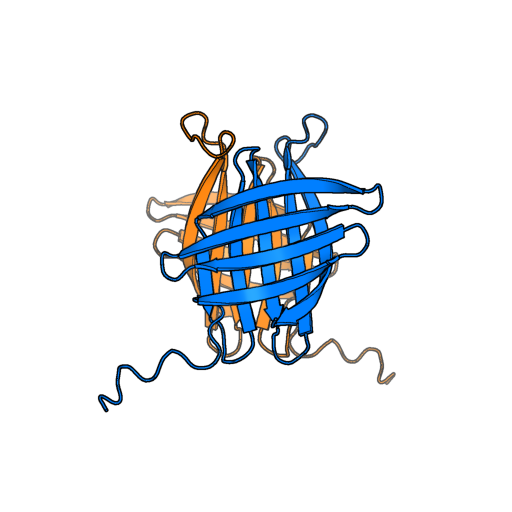B N 1
ATOM 1036 C CA . VAL B 1 18 ? -4.434 -15.812 -10.391 1 98.88 18 VAL B CA 1
ATOM 1037 C C . VAL B 1 18 ? -4.754 -14.328 -10.5 1 98.88 18 VAL B C 1
ATOM 1039 O O . VAL B 1 18 ? -5.891 -13.906 -10.273 1 98.88 18 VAL B O 1
ATOM 1042 N N . ILE B 1 19 ? -3.742 -13.555 -10.773 1 98.94 19 ILE B N 1
ATOM 1043 C CA . ILE B 1 19 ? -3.91 -12.125 -11.031 1 98.94 19 ILE B CA 1
ATOM 1044 C C . ILE B 1 19 ? -3.439 -11.805 -12.445 1 98.94 19 ILE B C 1
ATOM 1046 O O . ILE B 1 19 ? -2.285 -12.055 -12.797 1 98.94 19 ILE B O 1
ATOM 1050 N N . ASP B 1 20 ? -4.309 -11.258 -13.258 1 98.88 20 ASP B N 1
ATOM 1051 C CA . ASP B 1 20 ? -3.971 -10.773 -14.594 1 98.88 20 ASP B CA 1
ATOM 1052 C C . ASP B 1 20 ? -3.691 -9.273 -14.578 1 98.88 20 ASP B C 1
ATOM 1054 O O . ASP B 1 20 ? -4.605 -8.469 -14.375 1 98.88 20 ASP B O 1
ATOM 1058 N N . PHE B 1 21 ? -2.449 -8.906 -14.727 1 98.44 21 PHE B N 1
ATOM 1059 C CA . PHE B 1 21 ? -2.082 -7.512 -14.945 1 98.44 21 PHE B CA 1
ATOM 1060 C C . PHE B 1 21 ? -1.991 -7.207 -16.438 1 98.44 21 PHE B C 1
ATOM 1062 O O . PHE B 1 21 ? -2.02 -8.117 -17.266 1 98.44 21 PHE B O 1
ATOM 1069 N N . PRO B 1 22 ? -1.91 -5.895 -16.812 1 96.75 22 PRO B N 1
ATOM 1070 C CA . PRO B 1 22 ? -1.873 -5.559 -18.234 1 96.75 22 PRO B CA 1
ATOM 1071 C C . PRO B 1 22 ? -0.717 -6.234 -18.969 1 96.75 22 PRO B C 1
ATOM 1073 O O . PRO B 1 22 ? -0.89 -6.707 -20.094 1 96.75 22 PRO B O 1
ATOM 1076 N N . ASP B 1 23 ? 0.417 -6.426 -18.297 1 96.81 23 ASP B N 1
ATOM 1077 C CA . ASP B 1 23 ? 1.579 -6.926 -19.016 1 96.81 23 ASP B CA 1
ATOM 1078 C C . ASP B 1 23 ? 2.119 -8.203 -18.391 1 96.81 23 ASP B C 1
ATOM 1080 O O . ASP B 1 23 ? 3.271 -8.578 -18.609 1 96.81 23 ASP B O 1
ATOM 1084 N N . SER B 1 24 ? 1.279 -8.828 -17.5 1 98.19 24 SER B N 1
ATOM 1085 C CA . SER B 1 24 ? 1.771 -10.047 -16.875 1 98.19 24 SER B CA 1
ATOM 1086 C C . SER B 1 24 ? 0.638 -10.812 -16.188 1 98.19 24 SER B C 1
ATOM 1088 O O . SER B 1 24 ? -0.427 -10.25 -15.922 1 98.19 24 SER B O 1
ATOM 1090 N N . LYS B 1 25 ? 0.919 -12.07 -16.031 1 98.75 25 LYS B N 1
ATOM 1091 C CA . LYS B 1 25 ? 0.044 -12.953 -15.273 1 98.75 25 LYS B CA 1
ATOM 1092 C C . LYS B 1 25 ? 0.782 -13.57 -14.094 1 98.75 25 LYS B C 1
ATOM 1094 O O . LYS B 1 25 ? 1.896 -14.078 -14.242 1 98.75 25 LYS B O 1
ATOM 1099 N N . ALA B 1 26 ? 0.122 -13.492 -12.922 1 98.81 26 ALA B N 1
ATOM 1100 C CA . ALA B 1 26 ? 0.724 -14.031 -11.711 1 98.81 26 ALA B CA 1
ATOM 1101 C C . ALA B 1 26 ? -0.134 -15.148 -11.117 1 98.81 26 ALA B C 1
ATOM 1103 O O . ALA B 1 26 ? -1.313 -14.945 -10.828 1 98.81 26 ALA B O 1
ATOM 1104 N N . ASP B 1 27 ? 0.41 -16.328 -10.953 1 98.88 27 ASP B N 1
ATOM 1105 C CA . ASP B 1 27 ? -0.139 -17.359 -10.07 1 98.88 27 ASP B CA 1
ATOM 1106 C C . ASP B 1 27 ? 0.4 -17.203 -8.648 1 98.88 27 ASP B C 1
ATOM 1108 O O . ASP B 1 27 ? 1.614 -17.156 -8.445 1 98.88 27 ASP B O 1
ATOM 1112 N N . VAL B 1 28 ? -0.531 -17.109 -7.742 1 98.88 28 VAL B N 1
ATOM 1113 C CA . VAL B 1 28 ? -0.075 -16.828 -6.383 1 98.88 28 VAL B CA 1
ATOM 1114 C C . VAL B 1 28 ? -0.674 -17.844 -5.414 1 98.88 28 VAL B C 1
ATOM 1116 O O . VAL B 1 28 ? -1.811 -18.281 -5.598 1 98.88 28 VAL B O 1
ATOM 1119 N N . ARG B 1 29 ? 0.081 -18.203 -4.449 1 98.81 29 ARG B N 1
ATOM 1120 C CA . ARG B 1 29 ? -0.348 -19.016 -3.312 1 98.81 29 ARG B CA 1
ATOM 1121 C C . ARG B 1 29 ? -0.04 -18.312 -1.994 1 98.81 29 ARG B C 1
ATOM 1123 O O . ARG B 1 29 ? 1.111 -17.969 -1.726 1 98.81 29 ARG B O 1
ATOM 1130 N N . TYR B 1 30 ? -1.109 -18.125 -1.261 1 98.56 30 TYR B N 1
ATOM 1131 C CA . TYR B 1 30 ? -0.952 -17.547 0.068 1 98.56 30 TYR B CA 1
ATOM 1132 C C . TYR B 1 30 ? -0.883 -18.641 1.133 1 98.56 30 TYR B C 1
ATOM 1134 O O . TYR B 1 30 ? -1.904 -19.234 1.491 1 98.56 30 TYR B O 1
ATOM 1142 N N . THR B 1 31 ? 0.273 -18.812 1.743 1 97.94 31 THR B N 1
ATOM 1143 C CA . THR B 1 31 ? 0.474 -19.969 2.617 1 97.94 31 THR B CA 1
ATOM 1144 C C . THR B 1 31 ? -0.047 -19.672 4.023 1 97.94 31 THR B C 1
ATOM 1146 O O . THR B 1 31 ? -0.129 -18.516 4.434 1 97.94 31 THR B O 1
ATOM 1149 N N . PRO B 1 32 ? -0.37 -20.703 4.797 1 95.19 32 PRO B N 1
ATOM 1150 C CA . PRO B 1 32 ? -0.813 -20.516 6.18 1 95.19 32 PRO B CA 1
ATOM 1151 C C . PRO B 1 32 ? 0.256 -19.859 7.055 1 95.19 32 PRO B C 1
ATOM 1153 O O . PRO B 1 32 ? -0.062 -19.281 8.102 1 95.19 32 PRO B O 1
ATOM 1156 N N . GLN B 1 33 ? 1.523 -19.938 6.629 1 95.12 33 GLN B N 1
ATOM 1157 C CA . GLN B 1 33 ? 2.629 -19.406 7.418 1 95.12 33 GLN B CA 1
ATOM 1158 C C . GLN B 1 33 ? 2.865 -17.938 7.113 1 95.12 33 GLN B C 1
ATOM 1160 O O . GLN B 1 33 ? 3.777 -17.312 7.664 1 95.12 33 GLN B O 1
ATOM 1165 N N . GLY B 1 34 ? 2.023 -17.328 6.223 1 95.12 34 GLY B N 1
ATOM 1166 C CA . GLY B 1 34 ? 2.111 -15.898 5.996 1 95.12 34 GLY B CA 1
ATOM 1167 C C . GLY B 1 34 ? 3.01 -15.531 4.832 1 95.12 34 GLY B C 1
ATOM 1168 O O . GLY B 1 34 ? 3.453 -14.391 4.719 1 95.12 34 GLY B O 1
ATOM 1169 N N . GLN B 1 35 ? 3.279 -16.547 4.035 1 98 35 GLN B N 1
ATOM 1170 C CA . GLN B 1 35 ? 4.082 -16.297 2.846 1 98 35 GLN B CA 1
ATOM 1171 C C . GLN B 1 35 ? 3.209 -16.234 1.595 1 98 35 GLN B C 1
ATOM 1173 O O . GLN B 1 35 ? 2.117 -16.812 1.569 1 98 35 GLN B O 1
ATOM 1178 N N . MET B 1 36 ? 3.67 -15.5 0.612 1 98.62 36 MET B N 1
ATOM 1179 C CA . MET B 1 36 ? 3.121 -15.555 -0.739 1 98.62 36 MET B CA 1
ATOM 1180 C C . MET B 1 36 ? 4.137 -16.141 -1.718 1 98.62 36 MET B C 1
ATOM 1182 O O . MET B 1 36 ? 5.211 -15.562 -1.912 1 98.62 36 MET B O 1
ATOM 1186 N N . VAL B 1 37 ? 3.816 -17.281 -2.221 1 98.69 37 VAL B N 1
ATOM 1187 C CA . VAL B 1 37 ? 4.598 -17.875 -3.297 1 98.69 37 VAL B CA 1
ATOM 1188 C C . VAL B 1 37 ? 3.996 -17.5 -4.648 1 98.69 37 VAL B C 1
ATOM 1190 O O . VAL B 1 37 ? 2.789 -17.641 -4.859 1 98.69 37 VAL B O 1
ATOM 1193 N N . TRP B 1 38 ? 4.812 -16.938 -5.539 1 98.62 38 TRP B N 1
ATOM 1194 C CA . TRP B 1 38 ? 4.234 -16.438 -6.785 1 98.62 38 TRP B CA 1
ATOM 1195 C C . TRP B 1 38 ? 5.055 -16.906 -7.984 1 98.62 38 TRP B C 1
ATOM 1197 O O . TRP B 1 38 ? 6.254 -17.156 -7.859 1 98.62 38 TRP B O 1
ATOM 1207 N N . HIS B 1 39 ? 4.375 -17.094 -9.07 1 98.62 39 HIS B N 1
ATOM 1208 C CA . HIS B 1 39 ? 4.871 -17.406 -10.406 1 98.62 39 HIS B CA 1
ATOM 1209 C C . HIS B 1 39 ? 4.316 -16.422 -11.438 1 98.62 39 HIS B C 1
ATOM 1211 O O . HIS B 1 39 ? 3.102 -16.359 -11.648 1 98.62 39 HIS B O 1
ATOM 1217 N N . VAL B 1 40 ? 5.191 -15.625 -12.086 1 98.56 40 VAL B N 1
ATOM 1218 C CA . VAL B 1 40 ? 4.742 -14.586 -13.008 1 98.56 40 VAL B CA 1
ATOM 1219 C C . VAL B 1 40 ? 5.27 -14.883 -14.414 1 98.56 40 VAL B C 1
ATOM 1221 O O . VAL B 1 40 ? 6.438 -15.242 -14.586 1 98.56 40 VAL B O 1
ATOM 1224 N N . VAL B 1 41 ? 4.438 -14.812 -15.367 1 98.69 41 VAL B N 1
ATOM 1225 C CA . VAL B 1 41 ? 4.797 -14.805 -16.781 1 98.69 41 VAL B CA 1
ATOM 1226 C C . VAL B 1 41 ? 4.41 -13.461 -17.406 1 98.69 41 VAL B C 1
ATOM 1228 O O . VAL B 1 41 ? 3.258 -13.031 -17.297 1 98.69 41 VAL B O 1
ATOM 1231 N N . ASP B 1 42 ? 5.406 -12.734 -18.031 1 97.81 42 ASP B N 1
ATOM 1232 C CA . ASP B 1 42 ? 5.059 -11.445 -18.609 1 97.81 42 ASP B CA 1
ATOM 1233 C C . ASP B 1 42 ? 4.688 -11.578 -20.078 1 97.81 42 ASP B C 1
ATOM 1235 O O . ASP B 1 42 ? 4.645 -12.688 -20.609 1 97.81 42 ASP B O 1
ATOM 1239 N N . SER B 1 43 ? 4.363 -10.453 -20.703 1 96.94 43 SER B N 1
ATOM 1240 C CA . SER B 1 43 ? 3.834 -10.422 -22.062 1 96.94 43 SER B CA 1
ATOM 1241 C C . SER B 1 43 ? 4.875 -10.906 -23.062 1 96.94 43 SER B C 1
ATOM 1243 O O . SER B 1 43 ? 4.531 -11.289 -24.188 1 96.94 43 SER B O 1
ATOM 1245 N N . L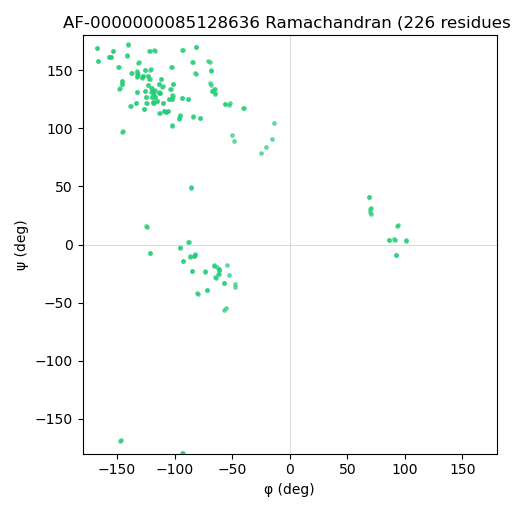EU B 1 44 ? 6.07 -10.898 -22.672 1 97.5 44 LEU B N 1
ATOM 1246 C CA . LEU B 1 44 ? 7.141 -11.359 -23.547 1 97.5 44 LEU B CA 1
ATOM 1247 C C . LEU B 1 44 ? 7.48 -12.82 -23.281 1 97.5 44 LEU B C 1
ATOM 1249 O O . LEU B 1 44 ? 8.398 -13.375 -23.891 1 97.5 44 LEU B O 1
ATOM 1253 N N . GLY B 1 45 ? 6.848 -13.422 -22.344 1 97.44 45 GLY B N 1
ATOM 1254 C CA . GLY B 1 45 ? 7.031 -14.828 -22.016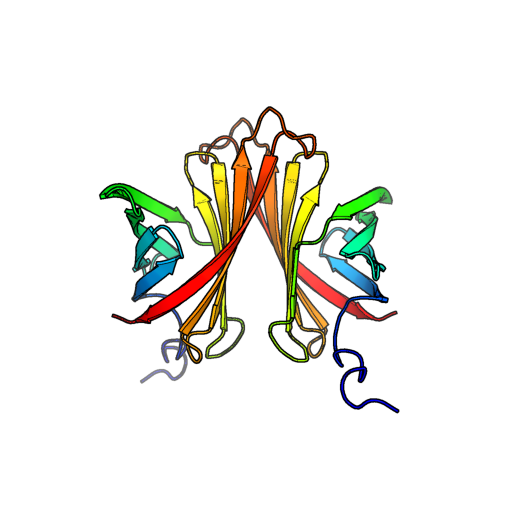 1 97.44 45 GLY B CA 1
ATOM 1255 C C . GLY B 1 45 ? 8.109 -15.062 -20.984 1 97.44 45 GLY B C 1
ATOM 1256 O O . GLY B 1 45 ? 8.438 -16.203 -20.672 1 97.44 45 GLY B O 1
ATOM 1257 N N . HIS B 1 46 ? 8.688 -13.992 -20.438 1 98.06 46 HIS B N 1
ATOM 1258 C CA . HIS B 1 46 ? 9.664 -14.164 -19.375 1 98.06 46 HIS B CA 1
ATOM 1259 C C . HIS B 1 46 ? 9 -14.656 -18.094 1 98.06 46 HIS B C 1
ATOM 1261 O O . HIS B 1 46 ? 7.906 -14.211 -17.734 1 98.06 46 HIS B O 1
ATOM 1267 N N . VAL B 1 47 ? 9.711 -15.578 -17.484 1 98.12 47 VAL B N 1
ATOM 1268 C CA . VAL B 1 47 ? 9.18 -16.219 -16.281 1 98.12 47 VAL B CA 1
ATOM 1269 C C . VAL B 1 47 ? 9.984 -15.781 -15.062 1 98.12 47 VAL B C 1
ATOM 1271 O O . VAL B 1 47 ? 11.211 -15.703 -15.109 1 98.12 47 VAL B O 1
ATOM 1274 N N . SER B 1 48 ? 9.297 -15.445 -13.969 1 97.25 48 SER B N 1
ATOM 1275 C CA . SER B 1 48 ? 9.914 -15.172 -12.672 1 97.25 48 SER B CA 1
ATOM 1276 C C . SER B 1 48 ? 9.125 -15.812 -11.539 1 97.25 48 SER B C 1
ATOM 1278 O O . SER B 1 48 ? 7.91 -15.992 -11.641 1 97.25 48 SER B O 1
ATOM 1280 N N . ASP B 1 49 ? 9.828 -16.203 -10.531 1 97.69 49 ASP B N 1
ATOM 1281 C CA . ASP B 1 49 ? 9.234 -16.797 -9.336 1 97.69 49 ASP B CA 1
ATOM 1282 C C . ASP B 1 49 ? 9.789 -16.141 -8.07 1 97.69 49 ASP B C 1
ATOM 1284 O O . ASP B 1 49 ? 10.883 -15.57 -8.094 1 97.69 49 ASP B O 1
ATOM 1288 N N . GLY B 1 50 ? 8.977 -16.25 -7.023 1 97.12 50 GLY B N 1
ATOM 1289 C CA . GLY B 1 50 ? 9.469 -15.758 -5.75 1 97.12 50 GLY B CA 1
ATOM 1290 C C . GLY B 1 50 ? 8.617 -16.188 -4.57 1 97.12 50 GLY B C 1
ATOM 1291 O O . GLY B 1 50 ? 7.613 -16.875 -4.746 1 97.12 50 GLY B O 1
ATOM 1292 N N . CYS B 1 51 ? 9.102 -15.969 -3.453 1 98 51 CYS B N 1
ATOM 1293 C CA . CYS B 1 51 ? 8.453 -16.188 -2.166 1 98 51 CYS B CA 1
ATOM 1294 C C . CYS B 1 51 ? 8.727 -15.039 -1.207 1 98 51 CYS B C 1
ATOM 1296 O O . CYS B 1 51 ? 9.891 -14.742 -0.907 1 98 51 CYS B O 1
ATOM 1298 N N . GLU B 1 52 ? 7.621 -14.445 -0.84 1 97.94 52 GLU B N 1
ATOM 1299 C CA . GLU B 1 52 ? 7.781 -13.25 -0.024 1 97.94 52 GLU B CA 1
ATOM 1300 C C . GLU B 1 52 ? 7.039 -13.383 1.303 1 97.94 52 GLU B C 1
ATOM 1302 O O . GLU B 1 52 ? 5.98 -14.008 1.369 1 97.94 52 GLU B O 1
ATOM 1307 N N . ARG B 1 53 ? 7.652 -12.789 2.385 1 96.94 53 ARG B N 1
ATOM 1308 C CA . ARG B 1 53 ? 6.863 -12.562 3.592 1 96.94 53 ARG B CA 1
ATOM 1309 C C . ARG B 1 53 ? 5.789 -11.508 3.357 1 96.94 53 ARG B C 1
ATOM 1311 O O . ARG B 1 53 ? 6.078 -10.422 2.846 1 96.94 53 ARG B O 1
ATOM 1318 N N . LEU B 1 54 ? 4.598 -11.844 3.768 1 97.75 54 LEU B N 1
ATOM 1319 C CA . LEU B 1 54 ? 3.447 -10.992 3.473 1 97.75 54 LEU B CA 1
ATOM 1320 C C . LEU B 1 54 ? 3.051 -10.172 4.691 1 97.75 54 LEU B C 1
ATOM 1322 O O . LEU B 1 54 ? 2.922 -10.711 5.793 1 97.75 54 LEU B O 1
ATOM 1326 N N . SER B 1 55 ? 2.969 -8.891 4.582 1 98.25 55 SER B N 1
ATOM 1327 C CA . SER B 1 55 ? 2.141 -8.086 5.469 1 98.25 55 SER B CA 1
ATOM 1328 C C . SER B 1 55 ? 0.693 -8.039 4.988 1 98.25 55 SER B C 1
ATOM 1330 O O . SER B 1 55 ? 0.394 -7.449 3.949 1 98.25 55 SER B O 1
ATOM 1332 N N . TYR B 1 56 ? -0.139 -8.695 5.75 1 98.06 56 TYR B N 1
ATOM 1333 C CA . TYR B 1 56 ? -1.501 -8.938 5.289 1 98.06 56 TYR B CA 1
ATOM 1334 C C . TYR B 1 56 ? -2.52 -8.43 6.301 1 98.06 56 TYR B C 1
ATOM 1336 O O . TYR B 1 56 ? -2.383 -8.672 7.5 1 98.06 56 TYR B O 1
ATOM 1344 N N . LEU B 1 57 ? -3.516 -7.68 5.793 1 98.06 57 LEU B N 1
ATOM 1345 C CA . LEU B 1 57 ? -4.66 -7.258 6.594 1 98.06 57 LEU B CA 1
ATOM 1346 C C . LEU B 1 57 ? -5.965 -7.5 5.84 1 98.06 57 LEU B C 1
ATOM 1348 O O . LEU B 1 57 ? -6.152 -6.988 4.734 1 98.06 57 LEU B O 1
ATOM 1352 N N . GLN B 1 58 ? -6.832 -8.289 6.469 1 97.31 58 GLN B N 1
ATOM 1353 C CA . GLN B 1 58 ? -8.203 -8.375 5.969 1 97.31 58 GLN B CA 1
ATOM 1354 C C . GLN B 1 58 ? -9.023 -7.164 6.395 1 97.31 58 GLN B C 1
ATOM 1356 O O . GLN B 1 58 ? -9.383 -7.031 7.566 1 97.31 58 GLN B O 1
ATOM 1361 N N . VAL B 1 59 ? -9.328 -6.32 5.461 1 97.31 59 VAL B N 1
ATOM 1362 C CA . VAL B 1 59 ? -10.008 -5.059 5.734 1 97.31 59 VAL B CA 1
ATOM 1363 C C . VAL B 1 59 ? -11.508 -5.305 5.918 1 97.31 59 VAL B C 1
ATOM 1365 O O . VAL B 1 59 ? -12.148 -4.684 6.77 1 97.31 59 VAL B O 1
ATOM 1368 N N . SER B 1 60 ? -12.102 -6.113 5.117 1 95.19 60 SER B N 1
ATOM 1369 C CA . SER B 1 60 ? -13.469 -6.621 5.191 1 95.19 60 SER B CA 1
ATOM 1370 C C . SER B 1 60 ? -13.562 -8.047 4.656 1 95.19 60 SER B C 1
ATOM 1372 O O . SER B 1 60 ? -12.539 -8.672 4.367 1 95.19 60 SER B O 1
ATOM 1374 N N . ASP B 1 61 ? -14.781 -8.531 4.453 1 94.19 61 ASP B N 1
ATOM 1375 C CA . ASP B 1 61 ? -14.961 -9.898 3.99 1 94.19 61 ASP B CA 1
ATOM 1376 C C . ASP B 1 61 ? -14.383 -10.086 2.59 1 94.19 61 ASP B C 1
ATOM 1378 O O . ASP B 1 61 ? -13.953 -11.188 2.23 1 94.19 61 ASP B O 1
ATOM 1382 N N . SER B 1 62 ? -14.383 -8.953 1.822 1 96.81 62 SER B N 1
ATOM 1383 C CA . SER B 1 62 ? -13.977 -9.133 0.432 1 96.81 62 SER B CA 1
ATOM 1384 C C . SER B 1 62 ? -12.766 -8.266 0.091 1 96.81 62 SER B C 1
ATOM 1386 O O . SER B 1 62 ? -12.188 -8.398 -0.989 1 96.81 62 SER B O 1
ATOM 1388 N N . LEU B 1 63 ? -12.367 -7.395 1.02 1 98.06 63 LEU B N 1
ATOM 1389 C CA . LEU B 1 63 ? -11.289 -6.453 0.72 1 98.06 63 LEU B CA 1
ATOM 1390 C C . LEU B 1 63 ? -10.047 -6.762 1.551 1 98.06 63 LEU B C 1
ATOM 1392 O O . LEU B 1 63 ? -10.133 -6.898 2.773 1 98.06 63 LEU B O 1
ATOM 1396 N N . HIS B 1 64 ? -8.867 -6.848 0.876 1 98.75 64 HIS B N 1
ATOM 1397 C CA . HIS B 1 64 ? -7.621 -7.285 1.496 1 98.75 64 HIS B CA 1
ATOM 1398 C C . HIS B 1 64 ? -6.473 -6.352 1.142 1 98.75 64 HIS B C 1
ATOM 1400 O O . HIS B 1 64 ? -6.305 -5.977 -0.022 1 98.75 64 HIS B O 1
ATOM 1406 N N . PHE B 1 65 ? -5.742 -5.945 2.145 1 98.88 65 PHE B N 1
ATOM 1407 C CA . PHE B 1 65 ? -4.555 -5.113 1.978 1 98.88 65 PHE B CA 1
ATOM 1408 C C . PHE B 1 65 ? -3.287 -5.934 2.188 1 98.88 65 PHE B C 1
ATOM 1410 O O . PHE B 1 65 ? -3.049 -6.453 3.281 1 98.88 65 PHE B O 1
ATOM 1417 N N . LEU B 1 66 ? -2.482 -6.078 1.098 1 98.88 66 LEU B N 1
ATOM 1418 C CA . LEU B 1 66 ? -1.275 -6.895 1.103 1 98.88 66 LEU B CA 1
ATOM 1419 C C . LEU B 1 66 ? -0.052 -6.062 0.738 1 98.88 66 LEU B C 1
ATOM 1421 O O . LEU B 1 66 ? -0.109 -5.234 -0.175 1 98.88 66 LEU B O 1
ATOM 1425 N N . ASN B 1 67 ? 1.034 -6.344 1.367 1 98.94 67 ASN B N 1
ATOM 1426 C CA . ASN B 1 67 ? 2.293 -5.645 1.128 1 98.94 67 ASN B CA 1
ATOM 1427 C C . ASN B 1 67 ? 3.488 -6.582 1.274 1 98.94 67 ASN B C 1
ATOM 1429 O O . ASN B 1 67 ? 3.512 -7.43 2.168 1 98.94 67 ASN B O 1
ATOM 1433 N N . TRP B 1 68 ? 4.496 -6.422 0.404 1 98.69 68 TRP B N 1
ATOM 1434 C CA . TRP B 1 68 ? 5.734 -7.176 0.568 1 98.69 68 TRP B CA 1
ATOM 1435 C C . TRP B 1 68 ? 6.895 -6.473 -0.125 1 98.69 68 TRP B C 1
ATOM 1437 O O . TRP B 1 68 ? 6.688 -5.555 -0.924 1 98.69 68 TRP B O 1
ATOM 1447 N N . ILE B 1 69 ? 8.094 -6.844 0.282 1 98.31 69 ILE B N 1
ATOM 1448 C CA . ILE B 1 69 ? 9.328 -6.43 -0.38 1 98.31 69 ILE B CA 1
ATOM 1449 C C . ILE B 1 69 ? 10.047 -7.652 -0.94 1 98.31 69 ILE B C 1
ATOM 1451 O O . ILE B 1 69 ? 10.266 -8.633 -0.227 1 98.31 69 ILE B O 1
ATOM 1455 N N . GLU B 1 70 ? 10.352 -7.59 -2.193 1 97.25 70 GLU B N 1
ATOM 1456 C CA . GLU B 1 70 ? 11.117 -8.664 -2.828 1 97.25 70 GLU B CA 1
ATOM 1457 C C . GLU B 1 70 ? 12.609 -8.508 -2.555 1 97.25 70 GLU B C 1
ATOM 1459 O O . GLU B 1 70 ? 13.062 -7.461 -2.09 1 97.25 70 GLU B O 1
ATOM 1464 N N . LYS B 1 71 ? 13.367 -9.539 -2.912 1 94.62 71 LYS B N 1
ATOM 1465 C CA . LYS B 1 71 ? 14.812 -9.539 -2.674 1 94.62 71 LYS B CA 1
ATOM 1466 C C . LYS B 1 71 ? 15.492 -8.398 -3.426 1 94.62 71 LYS B C 1
ATOM 1468 O O . LYS B 1 71 ? 16.531 -7.891 -2.986 1 94.62 71 LYS B O 1
ATOM 1473 N N . THR B 1 72 ? 14.914 -7.949 -4.477 1 94.31 72 THR B N 1
ATOM 1474 C CA . THR B 1 72 ? 15.484 -6.895 -5.305 1 94.31 72 THR B CA 1
ATOM 1475 C C . THR B 1 72 ? 15.18 -5.52 -4.715 1 94.31 72 THR B C 1
ATOM 1477 O O . THR B 1 72 ? 15.656 -4.5 -5.219 1 94.31 72 THR B O 1
ATOM 1480 N N . GLY B 1 73 ? 14.367 -5.477 -3.734 1 96.62 73 GLY B N 1
ATOM 1481 C CA . GLY B 1 73 ? 13.883 -4.211 -3.195 1 96.62 73 GLY B CA 1
ATOM 1482 C C . GLY B 1 73 ? 12.586 -3.746 -3.828 1 96.62 73 GLY B C 1
ATOM 1483 O O . GLY B 1 73 ? 12 -2.752 -3.395 1 96.62 73 GLY B O 1
ATOM 1484 N N . PHE B 1 74 ? 12.195 -4.461 -4.895 1 97.38 74 PHE B N 1
ATOM 1485 C CA . PHE B 1 74 ? 10.883 -4.191 -5.473 1 97.38 74 PHE B CA 1
ATOM 1486 C C . PHE B 1 74 ? 9.789 -4.344 -4.422 1 97.38 74 PHE B C 1
ATOM 1488 O O . PHE B 1 74 ? 9.688 -5.383 -3.77 1 97.38 74 PHE B O 1
ATOM 1495 N N . THR B 1 75 ? 9.047 -3.256 -4.207 1 98.44 75 THR B N 1
ATOM 1496 C CA . THR B 1 75 ? 8.047 -3.232 -3.145 1 98.44 75 THR B CA 1
ATOM 1497 C C . THR B 1 75 ? 6.641 -3.146 -3.725 1 98.44 75 THR B C 1
ATOM 1499 O O . THR B 1 75 ? 6.375 -2.322 -4.602 1 98.44 75 THR B O 1
ATOM 1502 N N . VAL B 1 76 ? 5.758 -4.027 -3.24 1 98.81 76 VAL B N 1
ATOM 1503 C CA . VAL B 1 76 ? 4.383 -4.062 -3.729 1 98.81 76 VAL B CA 1
ATOM 1504 C C . VAL B 1 76 ? 3.42 -3.783 -2.576 1 98.81 76 VAL B C 1
ATOM 1506 O O . VAL B 1 76 ? 3.545 -4.371 -1.499 1 98.81 76 VAL B O 1
ATOM 1509 N N . SER B 1 77 ? 2.557 -2.852 -2.736 1 98.94 77 SER B N 1
ATOM 1510 C CA . SER B 1 77 ? 1.357 -2.67 -1.924 1 98.94 77 SER B CA 1
ATOM 1511 C C . SER B 1 77 ? 0.094 -2.789 -2.77 1 98.94 77 SER B C 1
ATOM 1513 O O . SER B 1 77 ? -0.014 -2.162 -3.826 1 98.94 77 SER B O 1
ATOM 1515 N N . GLN B 1 78 ? -0.869 -3.607 -2.328 1 98.94 78 GLN B N 1
ATOM 1516 C CA . GLN B 1 78 ? -2.047 -3.725 -3.18 1 98.94 78 GLN B CA 1
ATOM 1517 C C . GLN B 1 78 ? -3.301 -3.992 -2.352 1 98.94 78 GLN B C 1
ATOM 1519 O O . GLN B 1 78 ? -3.219 -4.543 -1.254 1 98.94 78 GLN B O 1
ATOM 1524 N N . VAL B 1 79 ? -4.379 -3.59 -2.854 1 98.94 79 VAL B N 1
ATOM 1525 C CA . VAL B 1 79 ? -5.711 -3.9 -2.344 1 98.94 79 VAL B CA 1
ATOM 1526 C C . VAL B 1 79 ? -6.426 -4.844 -3.307 1 98.94 79 VAL B C 1
ATOM 1528 O O . VAL B 1 79 ? -6.523 -4.559 -4.504 1 98.94 79 VAL B O 1
ATOM 1531 N N . ILE B 1 80 ? -6.812 -5.988 -2.779 1 98.81 80 ILE B N 1
ATOM 1532 C CA . ILE B 1 80 ? -7.578 -6.965 -3.547 1 98.81 80 ILE B CA 1
ATOM 1533 C C . ILE B 1 80 ? -9.039 -6.949 -3.098 1 98.81 80 ILE B C 1
ATOM 1535 O O . ILE B 1 80 ? -9.328 -7.031 -1.901 1 98.81 80 ILE B O 1
ATOM 1539 N N . ASP B 1 81 ? -9.953 -6.766 -4.004 1 98.56 81 ASP B N 1
ATOM 1540 C CA . ASP B 1 81 ? -11.383 -6.973 -3.785 1 98.56 81 ASP B CA 1
ATOM 1541 C C . ASP B 1 81 ? -11.844 -8.297 -4.387 1 98.56 81 ASP B C 1
ATOM 1543 O O . ASP B 1 81 ? -12.023 -8.398 -5.602 1 98.56 81 ASP B O 1
ATOM 1547 N N . THR B 1 82 ? -12.031 -9.281 -3.537 1 98.25 82 THR B N 1
ATOM 1548 C CA . THR B 1 82 ? -12.344 -10.617 -4.043 1 98.25 82 THR B CA 1
ATOM 1549 C C . THR B 1 82 ? -13.781 -10.672 -4.551 1 98.25 82 THR B C 1
ATOM 1551 O O . THR B 1 82 ? -14.125 -11.539 -5.363 1 98.25 82 THR B O 1
ATOM 1554 N N . ALA B 1 83 ? -14.656 -9.797 -4.078 1 97.12 83 ALA B N 1
ATOM 1555 C CA . ALA B 1 83 ? -16.031 -9.758 -4.574 1 97.12 83 ALA B CA 1
ATOM 1556 C C . ALA B 1 83 ? -16.078 -9.188 -5.988 1 97.12 83 ALA B C 1
ATOM 1558 O O . ALA B 1 83 ? -16.828 -9.688 -6.832 1 97.12 83 ALA B O 1
ATOM 1559 N N . GLN B 1 84 ? -15.305 -8.211 -6.27 1 97.88 84 GLN B N 1
ATOM 1560 C CA . GLN B 1 84 ? -15.305 -7.57 -7.582 1 97.88 84 GLN B CA 1
ATOM 1561 C C . GLN B 1 84 ? -14.273 -8.203 -8.5 1 97.88 84 GLN B C 1
ATOM 1563 O O . GLN B 1 84 ? -14.289 -7.973 -9.711 1 97.88 84 GLN B O 1
ATOM 1568 N N . GLY B 1 85 ? -13.367 -8.977 -7.945 1 98.56 85 GLY B N 1
ATOM 1569 C CA . GLY B 1 85 ? -12.305 -9.586 -8.727 1 98.56 85 GLY B CA 1
ATOM 1570 C C . GLY B 1 85 ? -11.289 -8.586 -9.25 1 98.56 85 GLY B C 1
ATOM 1571 O O . GLY B 1 85 ? -10.891 -8.656 -10.406 1 98.56 85 GLY B O 1
ATOM 1572 N N . THR B 1 86 ? -10.93 -7.602 -8.367 1 98.81 86 THR B N 1
ATOM 1573 C CA . THR B 1 86 ? -10.023 -6.566 -8.844 1 98.81 86 THR B CA 1
ATOM 1574 C C . THR B 1 86 ? -8.805 -6.449 -7.922 1 98.81 86 THR B C 1
ATOM 1576 O O . THR B 1 86 ? -8.883 -6.785 -6.738 1 98.81 86 THR B O 1
ATOM 1579 N N . VAL B 1 87 ? -7.688 -6.059 -8.469 1 98.88 87 VAL B N 1
ATOM 1580 C CA . VAL B 1 87 ? -6.469 -5.711 -7.742 1 98.88 87 VAL B CA 1
ATOM 1581 C C . VAL B 1 87 ? -6.027 -4.297 -8.125 1 98.88 87 VAL B C 1
ATOM 1583 O O . VAL B 1 87 ? -5.977 -3.955 -9.305 1 98.88 87 VAL B O 1
ATOM 1586 N N . GLN B 1 88 ? -5.82 -3.43 -7.184 1 98.75 88 GLN B N 1
ATOM 1587 C CA . GLN B 1 88 ? -5.156 -2.137 -7.316 1 98.75 88 GLN B CA 1
ATOM 1588 C C . GLN B 1 88 ? -3.791 -2.146 -6.641 1 98.75 88 GLN B C 1
ATOM 1590 O O . GLN B 1 88 ? -3.699 -2.279 -5.418 1 98.75 88 GLN B O 1
ATOM 1595 N N . ALA B 1 89 ? -2.736 -2.006 -7.453 1 98.88 89 ALA B N 1
ATOM 1596 C CA . ALA B 1 89 ? -1.401 -2.217 -6.902 1 98.88 89 ALA B CA 1
ATOM 1597 C C . ALA B 1 89 ? -0.524 -0.985 -7.102 1 98.88 89 ALA B C 1
ATOM 1599 O O . ALA B 1 89 ? -0.574 -0.343 -8.148 1 98.88 89 ALA B O 1
ATOM 1600 N N . PHE B 1 90 ? 0.233 -0.62 -6.09 1 98.94 90 PHE B N 1
ATOM 1601 C CA . PHE B 1 90 ? 1.306 0.368 -6.125 1 98.94 90 PHE B CA 1
ATOM 1602 C C . PHE B 1 90 ? 2.668 -0.308 -6.031 1 98.94 90 PHE B C 1
ATOM 1604 O O . PHE B 1 90 ? 2.975 -0.963 -5.035 1 98.94 90 PHE B O 1
ATOM 1611 N N . TRP B 1 91 ? 3.402 -0.197 -7.117 1 98.62 91 TRP B N 1
ATOM 1612 C CA . TRP B 1 91 ? 4.758 -0.735 -7.168 1 98.62 91 TRP B CA 1
ATOM 1613 C C . TRP B 1 91 ? 5.789 0.372 -6.984 1 98.62 91 TRP B C 1
ATOM 1615 O O . TRP B 1 91 ? 5.633 1.47 -7.523 1 98.62 91 TRP B O 1
ATOM 1625 N N . SER B 1 92 ? 6.766 0.084 -6.246 1 98.38 92 SER B N 1
ATOM 1626 C CA . SER B 1 92 ? 7.918 0.974 -6.137 1 98.38 92 SER B CA 1
ATOM 1627 C C . SER B 1 92 ? 9.227 0.204 -6.277 1 98.38 92 SER B C 1
ATOM 1629 O O . SER B 1 92 ? 9.336 -0.934 -5.816 1 98.38 92 SER B O 1
ATOM 1631 N N . PHE B 1 93 ? 10.227 0.845 -6.91 1 97.94 93 PHE B N 1
ATOM 1632 C CA . PHE B 1 93 ? 11.453 0.139 -7.25 1 97.94 93 PHE B CA 1
ATOM 1633 C C . PHE B 1 93 ? 12.617 1.113 -7.383 1 97.94 93 PHE B C 1
ATOM 1635 O O . PHE B 1 93 ? 12.414 2.318 -7.535 1 97.94 93 PHE B O 1
ATOM 1642 N N . ALA B 1 94 ? 13.828 0.524 -7.305 1 96.62 94 ALA B N 1
ATOM 1643 C CA . ALA B 1 94 ? 15.039 1.334 -7.391 1 96.62 94 ALA B CA 1
ATOM 1644 C C . ALA B 1 94 ? 15.164 1.982 -8.766 1 96.62 94 ALA B C 1
ATOM 1646 O O . ALA B 1 94 ? 14.953 1.327 -9.789 1 96.62 94 ALA B O 1
ATOM 1647 N N . ASP B 1 95 ? 15.406 3.246 -8.727 1 97.19 95 ASP B N 1
ATOM 1648 C CA . ASP B 1 95 ? 15.617 4.066 -9.914 1 97.19 95 ASP B CA 1
ATOM 1649 C C . ASP B 1 95 ? 16.641 5.168 -9.641 1 97.19 95 ASP B C 1
ATOM 1651 O O . ASP B 1 95 ? 16.281 6.258 -9.195 1 97.19 95 ASP B O 1
ATOM 1655 N N . PRO B 1 96 ? 17.906 4.934 -10.008 1 93.56 96 PRO B N 1
ATOM 1656 C CA . PRO B 1 96 ? 18.953 5.902 -9.68 1 93.56 96 PRO B CA 1
ATOM 1657 C C . PRO B 1 96 ? 18.719 7.27 -10.312 1 93.56 96 PRO B C 1
ATOM 1659 O O . PRO B 1 96 ? 19.219 8.281 -9.812 1 93.56 96 PRO B O 1
ATOM 1662 N N . ALA B 1 97 ? 17.984 7.406 -11.32 1 94.25 97 ALA B N 1
ATOM 1663 C CA . ALA B 1 97 ? 17.781 8.656 -12.047 1 94.25 97 ALA B CA 1
ATOM 1664 C C . ALA B 1 97 ? 16.656 9.477 -11.43 1 94.25 97 ALA B C 1
ATOM 1666 O O . ALA B 1 97 ? 16.484 10.648 -11.758 1 94.25 97 ALA B O 1
ATOM 1667 N N . SER B 1 98 ? 15.898 8.844 -10.469 1 93.75 98 SER B N 1
ATOM 1668 C CA . SER B 1 98 ? 14.719 9.508 -9.93 1 93.75 98 SER B CA 1
ATOM 1669 C C . SER B 1 98 ? 15.094 10.492 -8.82 1 93.75 98 SER B C 1
ATOM 1671 O O . SER B 1 98 ? 16 10.219 -8.031 1 93.75 98 SER B O 1
ATOM 1673 N N . GLU B 1 99 ? 14.344 11.57 -8.711 1 86.5 99 GLU B N 1
ATOM 1674 C CA . GLU B 1 99 ? 14.539 12.562 -7.656 1 86.5 99 GLU B CA 1
ATOM 1675 C C . GLU B 1 99 ? 13.844 12.141 -6.363 1 86.5 99 GLU B C 1
ATOM 1677 O O . GLU B 1 99 ? 14.062 12.75 -5.312 1 86.5 99 GLU B O 1
ATOM 1682 N N . GLY B 1 100 ? 13.031 11.133 -6.332 1 87.12 100 GLY B N 1
ATOM 1683 C CA . GLY B 1 100 ? 12.328 10.609 -5.176 1 87.12 100 GLY B CA 1
ATOM 1684 C C . GLY B 1 100 ? 13.148 9.617 -4.375 1 87.12 100 GLY B C 1
ATOM 1685 O O . GLY B 1 100 ? 12.695 8.5 -4.109 1 87.12 100 GLY B O 1
ATOM 1686 N N . GLY B 1 101 ? 14.477 10.062 -4.062 1 91.75 101 GLY B N 1
ATOM 1687 C CA . GLY B 1 101 ? 15.344 9.188 -3.285 1 91.75 101 GLY B CA 1
ATOM 1688 C C . GLY B 1 101 ? 15.781 7.953 -4.055 1 91.75 101 GLY B C 1
ATOM 1689 O O . GLY B 1 101 ? 15.922 6.875 -3.477 1 91.75 101 GLY B O 1
ATOM 1690 N N . HIS B 1 102 ? 15.828 8.102 -5.281 1 94.94 102 HIS B N 1
ATOM 1691 C CA . HIS B 1 102 ? 16.281 7.031 -6.164 1 94.94 102 HIS B CA 1
ATOM 1692 C C . HIS B 1 102 ? 15.266 5.895 -6.215 1 94.94 102 HIS B C 1
ATOM 1694 O O . HIS B 1 102 ? 15.641 4.719 -6.199 1 94.94 102 HIS B O 1
ATOM 1700 N N . ARG B 1 103 ? 14.062 6.297 -6.055 1 97.44 103 ARG B N 1
ATOM 1701 C CA . ARG B 1 103 ? 12.969 5.352 -6.246 1 97.44 103 ARG B CA 1
ATOM 1702 C C . ARG B 1 103 ? 11.938 5.898 -7.227 1 97.44 103 ARG B C 1
ATOM 1704 O O . ARG B 1 103 ? 11.656 7.098 -7.234 1 97.44 103 ARG B O 1
ATOM 1711 N N . SER B 1 104 ? 11.359 5.012 -8.016 1 97.56 104 SER B N 1
ATOM 1712 C CA . SER B 1 104 ? 10.211 5.309 -8.875 1 97.56 104 SER B CA 1
ATOM 1713 C C . SER B 1 104 ? 9.031 4.41 -8.539 1 97.56 104 SER B C 1
ATOM 1715 O O . SER B 1 104 ? 9.156 3.465 -7.758 1 97.56 104 SER B O 1
ATOM 1717 N N . SER B 1 105 ? 7.824 4.801 -9.078 1 97.88 105 SER B N 1
ATOM 1718 C CA . SER B 1 105 ? 6.629 4.023 -8.773 1 97.88 105 SER B CA 1
ATOM 1719 C C . SER B 1 105 ? 5.719 3.906 -9.992 1 97.88 105 SER B C 1
ATOM 1721 O O . SER B 1 105 ? 5.902 4.621 -10.984 1 97.88 105 SER B O 1
ATOM 1723 N N . MET B 1 106 ? 4.832 2.941 -9.891 1 96.94 106 MET B N 1
ATOM 1724 C CA . MET B 1 106 ? 3.756 2.717 -10.852 1 96.94 106 MET B CA 1
ATOM 1725 C C . MET B 1 106 ? 2.502 2.199 -10.156 1 96.94 106 MET B C 1
ATOM 1727 O O . MET B 1 106 ? 2.59 1.415 -9.211 1 96.94 106 MET B O 1
ATOM 1731 N N . PHE B 1 107 ? 1.436 2.75 -10.617 1 98.19 107 PHE B N 1
ATOM 1732 C CA . PHE B 1 107 ? 0.151 2.211 -10.18 1 98.19 107 PHE B CA 1
ATOM 1733 C C . PHE B 1 107 ? -0.459 1.33 -11.266 1 98.19 107 PHE B C 1
ATOM 1735 O O . PHE B 1 107 ? -0.56 1.74 -12.422 1 98.19 107 PHE B O 1
ATOM 1742 N N . VA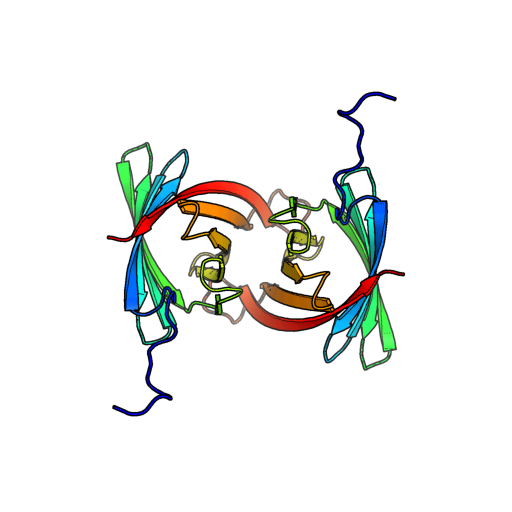L B 1 108 ? -0.863 0.091 -10.891 1 97.88 108 VAL B N 1
ATOM 1743 C CA . VAL B 1 108 ? -1.345 -0.866 -11.883 1 97.88 108 VAL B CA 1
ATOM 1744 C C . VAL B 1 108 ? -2.648 -1.499 -11.398 1 97.88 108 VAL B C 1
ATOM 1746 O O . VAL B 1 108 ? -2.842 -1.695 -10.195 1 97.88 108 VAL B O 1
ATOM 1749 N N . GLU B 1 109 ? -3.488 -1.778 -12.32 1 98.44 109 GLU B N 1
ATOM 1750 C CA . GLU B 1 109 ? -4.734 -2.49 -12.055 1 98.44 109 GLU B CA 1
ATOM 1751 C C . GLU B 1 109 ? -4.715 -3.887 -12.672 1 98.44 109 GLU B C 1
ATOM 1753 O O . GLU B 1 109 ? -4.125 -4.094 -13.734 1 98.44 109 GLU B O 1
ATOM 1758 N N . GLY B 1 110 ? -5.305 -4.828 -11.914 1 98.75 110 GLY B N 1
ATOM 1759 C CA . GLY B 1 110 ? -5.402 -6.184 -12.43 1 98.75 110 GLY B CA 1
ATOM 1760 C C . GLY B 1 110 ? -6.727 -6.852 -12.109 1 98.75 110 GLY B C 1
ATOM 1761 O O . GLY B 1 110 ? -7.57 -6.27 -11.43 1 98.75 110 GLY B O 1
ATOM 1762 N N . ARG B 1 111 ? -6.898 -8.039 -12.711 1 98.88 111 ARG B N 1
ATOM 1763 C CA . ARG B 1 111 ? -8.047 -8.898 -12.43 1 98.88 111 ARG B CA 1
ATOM 1764 C C . ARG B 1 111 ? -7.645 -10.07 -11.531 1 98.88 111 ARG B C 1
ATOM 1766 O O . ARG B 1 111 ? -6.617 -10.711 -11.758 1 98.88 111 ARG B O 1
ATOM 1773 N N . PHE B 1 112 ? -8.453 -10.273 -10.562 1 98.88 112 PHE B N 1
ATOM 1774 C CA . PHE B 1 112 ? -8.188 -11.305 -9.562 1 98.88 112 PHE B CA 1
ATOM 1775 C C . PHE B 1 112 ? -9.219 -12.422 -9.648 1 98.88 112 PHE B C 1
ATOM 1777 O O . PHE B 1 112 ? -10.422 -12.164 -9.719 1 98.88 112 PHE B O 1
ATOM 1784 N N . ARG B 1 113 ? -8.781 -13.703 -9.539 1 98.5 113 ARG B N 1
ATOM 1785 C CA . ARG B 1 113 ? -9.656 -14.867 -9.461 1 98.5 113 ARG B CA 1
ATOM 1786 C C . ARG B 1 113 ? -9.047 -15.961 -8.594 1 98.5 113 ARG B C 1
ATOM 1788 O O . ARG B 1 113 ? -7.871 -16.297 -8.75 1 98.5 113 ARG B O 1
ATOM 1795 N N . PHE B 1 114 ? -9.914 -16.5 -7.727 1 97.06 114 PHE B N 1
ATOM 1796 C CA . PHE B 1 114 ? -9.469 -17.688 -7 1 97.06 114 PHE B CA 1
ATOM 1797 C C . PHE B 1 114 ? -9.336 -18.875 -7.938 1 97.06 114 PHE B C 1
ATOM 1799 O O . PHE B 1 114 ? -10.047 -18.969 -8.945 1 97.06 114 PHE B O 1
ATOM 1806 N N . ARG B 1 115 ? -8.414 -19.734 -7.551 1 94.06 115 ARG B N 1
ATOM 1807 C CA . ARG B 1 115 ? -8.352 -21 -8.258 1 94.06 115 ARG B CA 1
ATOM 1808 C C . ARG B 1 115 ? -9.32 -22.016 -7.66 1 94.06 115 ARG B C 1
ATOM 1810 O O . ARG B 1 115 ? -9.625 -21.953 -6.469 1 94.06 115 ARG B O 1
#

pLDDT: mean 93.06, std 14.92, range [31.28, 98.94]

Radius of gyration: 18.23 Å; Cα contacts (8 Å, |Δi|>4): 553; chains: 2; bounding box: 48×50×44 Å

Organism: Delftia acidovorans (strain DSM 14801 / SPH-1) (NCBI:txid398578)

Nearest PDB structures (foldseek):
  5hal-assembly1_A  TM=8.725E-01  e=6.995E-07  Burkholderia vietnamiensis G4
  8adx-assembly1_A  TM=7.745E-01  e=2.442E-04  synthetic construct
  2gc9-assembly1_B  TM=7.537E-01  e=4.598E-04  Lactiplantibacillus plantarum WCFS1
  2w2f-assembly2_D  TM=7.928E-01  e=8.214E-04  Lactiplantibacillus plantarum
  3nad-assembly1_B  TM=7.969E-01  e=1.719E-03  Bacillus pumilus

Secondary structure (DSSP, 8-state):
--TT-S--TT--TT-EEEEEETTEEEEEEE-TTSEEEEEEEETT--EEEEEEE-EEEE-SSSEEEEEEE-TTS-EEEEEEETTTTEEEEEEEEE-TT-TTTSEEEEEEEEEEEE-/--TT-S--TT--TT-EEEEEETTEEEEEEE-TTSEEEEEEEETT--EEEEEEE-EEEE-SSSEEEEEEE-TTS-EEEEEEETTTTEEEEEEEEE-TT-TTTSEEEEEEEEEEEE-

Solvent-accessible surface area (backbone atoms only — not comparable to full-atom values): 11899 Å² total; per-residue (Å²): 128,69,78,79,66,60,64,68,69,61,57,62,66,65,39,43,33,39,37,42,38,91,59,32,37,34,43,38,34,27,38,81,87,42,33,37,39,38,41,34,38,35,78,84,65,52,73,50,73,52,73,32,65,49,49,75,43,76,75,49,62,40,34,34,41,40,31,38,54,35,60,78,30,41,29,42,35,34,40,35,30,66,77,79,26,33,32,47,32,42,38,36,33,82,27,85,86,36,80,27,41,29,29,45,72,48,79,48,60,31,39,39,46,75,109,129,72,78,78,69,58,66,66,72,61,58,61,66,64,38,45,33,40,37,43,39,90,58,32,37,34,42,37,34,28,38,82,86,42,34,37,41,37,41,34,38,34,78,85,65,52,74,50,72,52,73,32,65,50,48,74,42,78,76,48,64,42,33,35,41,40,32,38,54,35,62,77,29,41,30,44,37,32,41,37,30,68,80,78,25,34,32,48,34,43,39,35,34,84,28,86,87,36,81,29,40,29,28,44,73,48,78,47,60,32,39,38,43,76,110

Sequence (230 aa):
MSMLSMQYAGTLIGREAVIDFPDSKADVRYTPQGQMVWHVVDSLGHVSDGCERLSYLQVSDSLHFLNWIEKTGFTVSQVIDTAQGTVQAFWSFADPASEGGHRSSMFVEGRFRFRMSMLSMQYAGTLIGREAVIDFPDSKADVRYTPQGQMVWHVVDSLGHVSDGCERLSYLQVSDSLHFLNWIEKTGFTVSQVIDTAQGTVQAFWSFADPASEGGHRSSMFVEGRFRFR

InterPro domains:
  IPR012674 Calycin [G3DSA:2.40.128.20] (11-108)
  IPR053892 MoaF-like [PF22036] (13-95)